Protein AF-A0A4U6RY14-F1 (afdb_monomer_lite)

Sequence (241 aa):
MPDWDKILTQVAAVTAAPLPFLVAVLIVAGLIWWLLNWRYSALLGHKDAEIKLLERKIANSTAEPNDDFSSDPESTAPDKQAYREILDFCLDRLLPACHAQSRLQHEMIYRLCDNKFVAELAAEALHSEDDFRTGEFWKNYRRLSSGLAESPGPIITFDAIIDCIFELEKSHYKTFCERSLEIIKSKSASIVDVQQWTEWRDSHNALIDAYEPIKRDPRFGKLLRPARPSRWGEKITANSP

pLDDT: mean 88.94, std 10.24, range [53.88, 98.31]

Foldseek 3Di:
DDPVVVVVVVVVVCVVCVPVVVVVVVVVVVVVVVVVVVVVVVVVVVVVVVVVVVVVVVVVVVVDPPLQFAPCQLVVQPDNVLLVLLLCLCVVFVLQLVVLLLVQLLQLLPLVDPDPVVSVVVSVQLLDLPDPQQNLVNVLSCSSCVQDPVDPHHGGHLVSSLVSVLSNQVCNLVSSNVVVVVSCVVDPNPRGDPVSVVSSLVSLLRSQVSLQVVLCDCSSPSSPDNPDRGSNDDRDDPPHD

Organism: Bradyrhizobium elkanii (NCBI:txid29448)

Secondary structure (DSSP, 8-state):
---HHHHHHHHHHHHH-HHHHHHHHHHHHHHHHHHHHHHHHHHHHHHHHHHHHHHHHHHHHTTS--TTB-SSHHHHSS-HHHHHHHHHHIIIIIHHHHHHHHHHHHHHHHHH-S-HHHHHHHHHHHT-TT-TTTHHHHHHHHHHHHHHTSSSS--B-HHHHHHHHHHIIIIIHHHHHHHHHHHHHTS-STTS-HHHHHHHHHHHHHHHHHHHHHTT-GGGGGG--TTSPPSS-PPPPTT--

Radius of gyration: 27.64 Å; chains: 1; bounding box: 52×63×80 Å

Structure (mmCIF, N/CA/C/O backbone):
data_AF-A0A4U6RY14-F1
#
_entry.id   AF-A0A4U6RY14-F1
#
loop_
_atom_site.group_PDB
_atom_site.id
_atom_site.type_symbol
_atom_site.label_atom_id
_atom_site.label_alt_id
_atom_site.label_comp_id
_atom_site.label_asym_id
_atom_site.label_entity_id
_atom_site.label_seq_id
_atom_site.pdbx_PDB_ins_code
_atom_site.Cartn_x
_atom_site.Cartn_y
_atom_site.Cartn_z
_atom_site.occupancy
_atom_site.B_iso_or_equiv
_atom_site.auth_seq_id
_atom_site.auth_comp_id
_atom_site.auth_asym_id
_atom_site.auth_atom_id
_atom_site.pdbx_PDB_model_num
ATOM 1 N N . MET A 1 1 ? -30.318 10.636 51.993 1.00 63.56 1 MET A N 1
ATOM 2 C CA . MET A 1 1 ? -31.078 11.892 51.817 1.00 63.56 1 MET A CA 1
ATOM 3 C C . MET A 1 1 ? -30.100 13.047 51.948 1.00 63.56 1 MET A C 1
ATOM 5 O O . MET A 1 1 ? -29.336 13.018 52.907 1.00 63.56 1 MET A O 1
ATOM 9 N N . PRO A 1 2 ? -30.037 13.981 50.985 1.00 70.38 2 PRO A N 1
ATOM 10 C CA . PRO A 1 2 ? -29.217 15.180 51.124 1.00 70.38 2 PRO A CA 1
ATOM 11 C C . PRO A 1 2 ? -29.730 16.045 52.283 1.00 70.38 2 PRO A C 1
ATOM 13 O O . PRO A 1 2 ? -30.933 16.144 52.515 1.00 70.38 2 PRO A O 1
ATOM 16 N N . ASP A 1 3 ? -28.790 16.614 53.029 1.00 87.00 3 ASP A N 1
ATOM 17 C CA . ASP A 1 3 ? -29.016 17.400 54.240 1.00 87.00 3 ASP A CA 1
ATOM 18 C C . ASP A 1 3 ? -29.406 18.836 53.849 1.00 87.00 3 ASP A C 1
ATOM 20 O O . ASP A 1 3 ? -28.553 19.702 53.641 1.00 87.00 3 ASP A O 1
ATOM 24 N N . TRP A 1 4 ? -30.705 19.053 53.627 1.00 84.25 4 TRP A N 1
ATOM 25 C CA . TRP A 1 4 ? -31.254 20.303 53.088 1.00 84.25 4 TRP A CA 1
ATOM 26 C C . TRP A 1 4 ? -30.947 21.527 53.955 1.00 84.25 4 TRP A C 1
ATOM 28 O O . TRP A 1 4 ? -30.730 22.612 53.414 1.00 84.25 4 TRP A O 1
ATOM 38 N N . ASP A 1 5 ? -30.833 21.348 55.271 1.00 81.62 5 ASP A N 1
ATOM 39 C CA . ASP A 1 5 ? -30.516 22.432 56.203 1.00 81.62 5 ASP A CA 1
ATOM 40 C C . ASP A 1 5 ? -29.113 22.997 55.956 1.00 81.62 5 ASP A C 1
ATOM 42 O O . ASP A 1 5 ? -28.932 24.218 55.958 1.00 81.62 5 ASP A O 1
ATOM 46 N N . LYS A 1 6 ? -28.138 22.133 55.634 1.00 79.50 6 LYS A N 1
ATOM 47 C CA . LYS A 1 6 ? -26.775 22.553 55.257 1.00 79.50 6 LYS A CA 1
ATOM 48 C C . LYS A 1 6 ? -26.743 23.316 53.939 1.00 79.50 6 LYS A C 1
ATOM 50 O O . LYS A 1 6 ? -25.998 24.286 53.813 1.00 79.50 6 LYS A O 1
ATOM 55 N N . ILE A 1 7 ? -27.549 22.897 52.964 1.00 79.75 7 ILE A N 1
ATOM 56 C CA . ILE A 1 7 ? -27.637 23.573 51.663 1.00 79.75 7 ILE A CA 1
ATOM 57 C C . ILE A 1 7 ? -28.232 24.976 51.852 1.00 79.75 7 ILE A C 1
ATOM 59 O O . ILE A 1 7 ? -27.699 25.951 51.324 1.00 79.75 7 ILE A O 1
ATOM 63 N N . LEU A 1 8 ? -29.283 25.106 52.667 1.00 79.12 8 LEU A N 1
ATOM 64 C CA . LEU A 1 8 ? -29.926 26.392 52.944 1.00 79.12 8 LEU A CA 1
ATOM 65 C C . LEU A 1 8 ? -29.012 27.362 53.708 1.00 79.12 8 LEU A C 1
ATOM 67 O O . LEU A 1 8 ? -28.979 28.549 53.376 1.00 79.12 8 LEU A O 1
ATOM 71 N N . THR A 1 9 ? -28.214 26.880 54.671 1.00 75.94 9 THR A N 1
ATOM 72 C CA . THR A 1 9 ? -27.251 27.748 55.381 1.00 75.94 9 THR A CA 1
ATOM 73 C C . THR A 1 9 ? -26.137 28.249 54.462 1.00 75.94 9 THR A C 1
ATO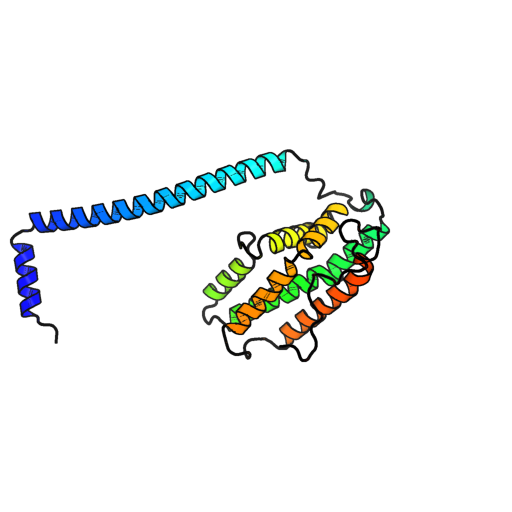M 75 O O . THR A 1 9 ? -25.725 29.405 54.564 1.00 75.94 9 THR A O 1
ATOM 78 N N . GLN A 1 10 ? -25.667 27.409 53.536 1.00 71.31 10 GLN A N 1
ATOM 79 C CA . GLN A 1 10 ? -24.657 27.800 52.549 1.00 71.31 10 GLN A CA 1
ATOM 80 C C . GLN A 1 10 ? -25.188 28.854 51.572 1.00 71.31 10 GLN A C 1
ATOM 82 O O . GLN A 1 10 ? -24.493 29.830 51.292 1.00 71.31 10 GLN A O 1
ATOM 87 N N . VAL A 1 11 ? -26.433 28.712 51.108 1.00 71.12 11 VAL A N 1
ATOM 88 C CA . VAL A 1 11 ? -27.075 29.704 50.230 1.00 71.12 11 VAL A CA 1
ATOM 89 C C . VAL A 1 11 ? -27.252 31.048 50.948 1.00 71.12 11 VAL A C 1
ATOM 91 O O . VAL A 1 11 ? -26.942 32.093 50.375 1.00 71.12 11 VAL A O 1
ATOM 94 N N . ALA A 1 12 ? -27.664 31.041 52.220 1.00 70.88 12 ALA A N 1
ATOM 95 C CA . ALA A 1 12 ? -27.810 32.266 53.009 1.00 70.88 12 ALA A CA 1
ATOM 96 C C . ALA A 1 12 ? -26.472 33.013 53.191 1.00 70.88 12 ALA A C 1
ATOM 98 O O . ALA A 1 12 ? -26.417 34.236 53.034 1.00 70.88 12 ALA A O 1
ATOM 99 N N . ALA A 1 13 ? -25.374 32.291 53.434 1.00 63.75 13 ALA A N 1
ATOM 100 C CA . ALA A 1 13 ? -24.040 32.884 53.547 1.00 63.75 13 ALA A CA 1
ATOM 101 C C . ALA A 1 13 ? -23.578 33.574 52.247 1.00 63.75 13 ALA A C 1
ATOM 103 O O . ALA A 1 13 ? -22.943 34.627 52.303 1.00 63.75 13 ALA A O 1
ATOM 104 N N . VAL A 1 14 ? -23.951 33.036 51.080 1.00 59.59 14 VAL A N 1
ATOM 105 C CA . VAL A 1 14 ? -23.650 33.646 49.771 1.00 59.59 14 VAL A CA 1
ATOM 106 C C . VAL A 1 14 ? -24.426 34.955 49.568 1.00 59.59 14 VAL A C 1
ATOM 108 O O . VAL A 1 14 ? -23.883 35.910 49.013 1.00 59.59 14 VAL A O 1
ATOM 111 N N . THR A 1 15 ? -25.663 35.052 50.070 1.00 63.12 15 THR A N 1
ATOM 112 C CA . THR A 1 15 ? -26.475 36.280 49.946 1.00 63.12 15 THR A CA 1
ATOM 113 C C . THR A 1 15 ? -26.013 37.431 50.845 1.00 63.12 15 THR A C 1
ATOM 115 O O . THR A 1 15 ? -26.207 38.592 50.490 1.00 63.12 15 THR A O 1
ATOM 118 N N . ALA A 1 16 ? -25.363 37.136 51.975 1.00 67.88 16 ALA A N 1
ATOM 119 C CA . ALA A 1 16 ? -24.902 38.150 52.928 1.00 67.88 16 ALA A CA 1
ATOM 120 C C . ALA A 1 16 ? -23.616 38.876 52.486 1.00 67.88 16 ALA A C 1
ATOM 122 O O . ALA A 1 16 ? -23.311 39.954 52.996 1.00 67.88 16 ALA A O 1
ATOM 123 N N . ALA A 1 17 ? -22.858 38.309 51.541 1.00 62.31 17 ALA A N 1
ATOM 124 C CA . ALA A 1 17 ? -21.590 38.869 51.082 1.00 62.31 17 ALA A CA 1
ATOM 125 C C . ALA A 1 17 ? -21.376 38.638 49.566 1.00 62.31 17 ALA A C 1
ATOM 127 O O . ALA A 1 17 ? -20.476 37.897 49.162 1.00 62.31 17 ALA A O 1
ATOM 128 N N . PRO A 1 18 ? -22.174 39.289 48.697 1.00 75.25 18 PRO A N 1
ATOM 129 C CA . PRO A 1 18 ? -22.122 39.078 47.245 1.00 75.25 18 PRO A CA 1
ATOM 130 C C . PRO A 1 18 ? -20.786 39.514 46.625 1.00 75.25 18 PRO A C 1
ATOM 132 O O . PRO A 1 18 ? -20.315 38.911 45.664 1.00 75.25 18 PRO A O 1
ATOM 135 N N . LEU A 1 19 ? -20.147 40.535 47.203 1.00 74.44 19 LEU A N 1
ATOM 136 C CA . LEU A 1 19 ? -18.860 41.066 46.752 1.00 74.44 19 LEU A CA 1
ATOM 137 C C . LEU A 1 19 ? -17.709 40.048 46.862 1.00 74.44 19 LEU A C 1
ATOM 139 O O . LEU A 1 19 ? -17.097 39.760 45.835 1.00 74.44 19 LEU A O 1
ATOM 143 N N . PRO A 1 20 ? -17.396 39.462 48.036 1.00 79.69 20 PRO A N 1
ATOM 144 C CA . PRO A 1 20 ? -16.312 38.483 48.135 1.00 79.69 20 PRO A CA 1
ATOM 145 C C . PRO A 1 20 ? -16.580 37.201 47.336 1.00 79.69 20 PRO A C 1
ATOM 147 O O . PRO A 1 20 ? -15.634 36.628 46.798 1.00 79.69 20 PRO A O 1
ATOM 150 N N . PHE A 1 21 ? -17.841 36.776 47.186 1.00 78.38 21 PHE A N 1
ATOM 151 C CA . PHE A 1 21 ? -18.185 35.646 46.315 1.00 78.38 21 PHE A CA 1
ATOM 152 C C . PHE A 1 21 ? -17.888 35.952 44.839 1.00 78.38 21 PHE A C 1
ATOM 154 O O . PHE A 1 21 ? -17.241 35.155 44.161 1.00 78.38 21 PHE A O 1
ATOM 161 N N . LEU A 1 22 ? -18.287 37.130 44.348 1.00 84.00 22 LEU A N 1
ATOM 162 C CA . LEU A 1 22 ? -18.014 37.557 42.974 1.00 84.00 22 LEU A CA 1
ATOM 163 C C . LEU A 1 22 ? -16.506 37.689 42.712 1.00 84.00 22 LEU A C 1
ATOM 165 O O . LEU A 1 22 ? -16.020 37.236 41.677 1.00 84.00 22 LEU A O 1
ATOM 169 N N . VAL A 1 23 ? -15.751 38.231 43.674 1.00 87.94 23 VAL A N 1
ATOM 170 C CA . VAL A 1 23 ? -14.282 38.292 43.608 1.00 87.94 23 VAL A CA 1
ATOM 171 C C . VAL A 1 23 ? -13.677 36.888 43.521 1.00 87.94 23 VAL A C 1
ATOM 173 O O . VAL A 1 23 ? -12.820 36.652 42.672 1.00 87.94 23 VAL A O 1
ATOM 176 N N . ALA A 1 24 ? -14.145 35.936 44.332 1.00 85.69 24 ALA A N 1
ATOM 177 C CA . ALA A 1 24 ? -13.667 34.555 44.278 1.00 85.69 24 ALA A CA 1
ATOM 178 C C . ALA A 1 24 ? -13.951 33.893 42.917 1.00 85.69 24 ALA A C 1
ATOM 180 O O . ALA A 1 24 ? -13.058 33.265 42.346 1.00 85.69 24 ALA A O 1
ATOM 181 N N . VAL A 1 25 ? -15.151 34.081 42.355 1.00 90.19 25 VAL A N 1
ATOM 182 C CA . VAL A 1 25 ? -15.508 33.562 41.022 1.00 90.19 25 VAL A CA 1
ATOM 183 C C . VAL A 1 25 ? -14.617 34.162 39.933 1.00 90.19 25 VAL A C 1
ATOM 185 O O . VAL A 1 25 ? -14.122 33.423 39.082 1.00 90.19 25 VAL A O 1
ATOM 188 N N . LEU A 1 26 ? -14.357 35.472 39.971 1.00 93.31 26 LEU A N 1
ATOM 189 C CA . LEU A 1 26 ? -13.472 36.132 39.006 1.00 93.31 26 LEU A CA 1
ATOM 190 C C . LEU A 1 26 ? -12.027 35.635 39.106 1.00 93.31 26 LEU A C 1
ATOM 192 O O . LEU A 1 26 ? -11.389 35.426 38.076 1.00 93.31 26 LEU A O 1
ATOM 196 N N . ILE A 1 27 ? -11.520 35.403 40.320 1.00 94.19 27 ILE A N 1
ATOM 197 C CA . ILE A 1 27 ? -10.180 34.835 40.523 1.00 94.19 27 ILE A CA 1
ATOM 198 C C . ILE A 1 27 ? -10.105 33.432 39.916 1.00 94.19 27 ILE A C 1
ATOM 200 O O . ILE A 1 27 ? -9.177 33.140 39.164 1.00 94.19 27 ILE A O 1
ATOM 204 N N . VAL A 1 28 ? -11.092 32.574 40.189 1.00 93.62 28 VAL A N 1
ATOM 205 C CA . VAL A 1 28 ? -11.127 31.210 39.641 1.00 93.62 28 VAL A CA 1
ATOM 206 C C . VAL A 1 28 ? -11.230 31.234 38.114 1.00 93.62 28 VAL A C 1
ATOM 208 O O . VAL A 1 28 ? -10.468 30.539 37.444 1.00 93.62 28 VAL A O 1
ATOM 211 N N . ALA A 1 29 ? -12.105 32.069 37.550 1.00 92.69 29 ALA A N 1
ATOM 212 C CA . ALA A 1 29 ? -12.235 32.225 36.103 1.00 92.69 29 ALA A CA 1
ATOM 213 C C . ALA A 1 29 ? -10.935 32.741 35.463 1.00 92.69 29 ALA A C 1
ATOM 215 O O . ALA A 1 29 ? -10.504 32.212 34.438 1.00 92.69 29 ALA A O 1
ATOM 216 N N . GLY A 1 30 ? -10.273 33.717 36.092 1.00 95.38 30 GLY A N 1
ATOM 217 C CA . GLY A 1 30 ? -8.986 34.247 35.645 1.00 95.38 30 GLY A CA 1
ATOM 218 C C . GLY A 1 30 ? -7.871 33.201 35.674 1.00 95.38 30 GLY A C 1
ATOM 219 O O . GLY A 1 30 ? -7.099 33.107 34.722 1.00 95.38 30 GLY A O 1
ATOM 220 N N . LEU A 1 31 ? -7.820 32.364 36.714 1.00 94.31 31 LEU A N 1
ATOM 221 C CA . LEU A 1 31 ? -6.859 31.261 36.809 1.00 94.31 31 LEU A CA 1
ATOM 222 C C . LEU A 1 31 ? -7.106 30.194 35.739 1.00 94.31 31 LEU A C 1
ATOM 224 O O . LEU A 1 31 ? -6.154 29.759 35.093 1.00 94.31 31 LEU A O 1
ATOM 228 N N . ILE A 1 32 ? -8.365 29.806 35.509 1.00 93.38 32 ILE A N 1
ATOM 229 C CA . ILE A 1 32 ? -8.729 28.857 34.445 1.00 93.38 32 ILE A CA 1
ATOM 230 C C . ILE A 1 32 ? -8.341 29.424 33.077 1.00 93.38 32 ILE A C 1
ATOM 232 O O . ILE A 1 32 ? -7.698 28.733 32.286 1.00 93.38 32 ILE A O 1
ATOM 236 N N . TRP A 1 33 ? -8.678 30.688 32.813 1.00 93.56 33 TRP A N 1
ATOM 237 C CA . TRP A 1 33 ? -8.323 31.367 31.570 1.00 93.56 33 TRP A CA 1
ATOM 238 C C . TRP A 1 33 ? -6.809 31.416 31.359 1.00 93.56 33 TRP A C 1
ATOM 240 O O . TRP A 1 33 ? -6.325 31.073 30.282 1.00 93.56 33 TRP A O 1
ATOM 250 N N . TRP A 1 34 ? -6.049 31.788 32.391 1.00 94.69 34 TRP A N 1
ATOM 251 C CA . TRP A 1 34 ? -4.590 31.840 32.331 1.00 94.69 34 TRP A CA 1
ATOM 252 C C . TRP A 1 34 ? -3.978 30.468 32.022 1.00 94.69 34 TRP A C 1
ATOM 254 O O . TRP A 1 34 ? -3.097 30.360 31.168 1.00 94.69 34 TRP A O 1
ATOM 264 N N . LEU A 1 35 ? -4.488 29.409 32.654 1.00 90.81 35 LEU A N 1
ATOM 265 C CA . LEU A 1 35 ? -3.999 28.041 32.478 1.00 90.81 35 LEU A CA 1
ATOM 266 C C . LEU A 1 35 ? -4.327 27.492 31.078 1.00 90.81 35 LEU A C 1
ATOM 268 O O . LEU A 1 35 ? -3.476 26.857 30.449 1.00 90.81 35 LEU A O 1
ATOM 272 N N . LEU A 1 36 ? -5.521 27.798 30.556 1.00 87.75 36 LEU A N 1
ATOM 273 C CA . LEU A 1 36 ? -5.885 27.514 29.166 1.00 87.75 36 LEU A CA 1
ATOM 274 C C . LEU A 1 36 ? -4.977 28.281 28.202 1.00 87.75 36 LEU A C 1
ATOM 276 O O . LEU A 1 36 ? -4.383 27.666 27.320 1.00 87.75 36 LEU A O 1
ATOM 280 N N . ASN A 1 37 ? -4.810 29.590 28.394 1.00 90.75 37 ASN A N 1
ATOM 281 C CA . ASN A 1 37 ? -3.991 30.426 27.520 1.00 90.75 37 ASN A CA 1
ATOM 282 C C . ASN A 1 37 ? -2.529 29.961 27.478 1.00 90.75 37 ASN A C 1
ATOM 284 O O . ASN A 1 37 ? -1.924 29.926 26.407 1.00 90.75 37 ASN A O 1
ATOM 288 N N . TRP A 1 38 ? -1.968 29.546 28.619 1.00 86.75 38 TRP A N 1
ATOM 289 C CA . TRP A 1 38 ? -0.617 28.991 28.669 1.00 86.75 38 TRP A CA 1
ATOM 290 C C . TRP A 1 38 ? -0.505 27.694 27.857 1.00 86.75 38 TRP A C 1
ATOM 292 O O . TRP A 1 38 ? 0.406 27.563 27.034 1.00 86.75 38 TRP A O 1
ATOM 302 N N . ARG A 1 39 ? -1.455 26.761 28.016 1.00 84.56 39 ARG A N 1
ATOM 303 C CA . ARG A 1 39 ? -1.467 25.520 27.224 1.00 84.56 39 ARG A CA 1
ATOM 304 C C . ARG A 1 39 ? -1.668 25.773 25.733 1.00 84.56 39 ARG A C 1
ATOM 306 O O . ARG A 1 39 ? -0.946 25.186 24.930 1.00 84.56 39 ARG A O 1
ATOM 313 N N . TYR A 1 40 ? -2.601 26.648 25.364 1.00 86.19 40 TYR A N 1
ATOM 314 C CA . TYR A 1 40 ? -2.847 26.989 23.963 1.00 86.19 40 TYR A CA 1
ATOM 315 C C . TYR A 1 40 ? -1.643 27.688 23.332 1.00 86.19 40 TYR A C 1
ATOM 317 O O . TYR A 1 40 ? -1.262 27.324 22.228 1.00 86.19 40 TYR A O 1
ATOM 325 N N . SER A 1 41 ? -0.980 28.606 24.039 1.00 83.75 41 SER A N 1
ATOM 326 C CA . SER A 1 41 ? 0.214 29.293 23.521 1.00 83.75 41 SER A CA 1
ATOM 327 C C . SER A 1 41 ? 1.375 28.329 23.262 1.00 83.75 41 SER A C 1
ATOM 329 O O . SER A 1 41 ? 2.053 28.444 22.245 1.00 83.75 41 SER A O 1
ATOM 331 N N . ALA A 1 42 ? 1.595 27.350 24.146 1.00 77.94 42 ALA A N 1
ATOM 332 C CA . ALA A 1 42 ? 2.630 26.335 23.944 1.00 77.94 42 ALA A CA 1
ATOM 333 C C . ALA A 1 42 ? 2.319 25.426 22.741 1.00 77.94 42 ALA A C 1
ATOM 335 O O . ALA A 1 42 ? 3.210 25.116 21.948 1.00 77.94 42 ALA A O 1
ATOM 336 N N . LEU A 1 43 ? 1.052 25.029 22.584 1.00 80.12 43 LEU A N 1
ATOM 337 C CA . LEU A 1 43 ? 0.608 24.185 21.476 1.00 80.12 43 LEU A CA 1
ATOM 338 C C . LEU A 1 43 ? 0.645 24.937 20.136 1.00 80.12 43 LEU A C 1
ATOM 340 O O . LEU A 1 43 ? 1.123 24.386 19.147 1.00 80.12 43 LEU A O 1
ATOM 344 N N . LEU A 1 44 ? 0.229 26.206 20.121 1.00 84.62 44 LEU A N 1
ATOM 345 C CA . LEU A 1 44 ? 0.331 27.089 18.956 1.00 84.62 44 LEU A CA 1
ATOM 346 C C . LEU A 1 44 ? 1.790 27.342 18.573 1.00 84.62 44 LEU A C 1
ATOM 348 O O . LEU A 1 44 ? 2.129 27.220 17.405 1.00 84.62 44 LEU A O 1
ATOM 352 N N . GLY A 1 45 ? 2.679 27.594 19.540 1.00 84.69 45 GLY A N 1
ATOM 353 C CA . GLY A 1 45 ? 4.107 27.775 19.263 1.00 84.69 45 GLY A CA 1
ATOM 354 C C . GLY A 1 45 ? 4.764 26.532 18.652 1.00 84.69 45 GLY A C 1
ATOM 355 O O . GLY A 1 45 ? 5.600 26.650 17.756 1.00 84.69 45 GLY A O 1
ATOM 356 N N . HIS A 1 46 ? 4.361 25.334 19.091 1.00 80.62 46 HIS A N 1
ATOM 357 C CA . HIS A 1 46 ? 4.811 24.085 18.476 1.00 80.62 46 HIS A CA 1
ATOM 358 C C . HIS A 1 46 ? 4.287 23.938 17.040 1.00 80.62 46 HIS A C 1
ATOM 360 O O . HIS A 1 46 ? 5.059 23.604 16.141 1.00 80.62 46 HIS A O 1
ATOM 366 N N . LYS A 1 47 ? 3.006 24.250 16.812 1.00 82.62 47 LYS A N 1
ATOM 367 C CA . LYS A 1 47 ? 2.384 24.187 15.483 1.00 82.62 47 LYS A CA 1
ATOM 368 C C . LYS A 1 47 ? 2.956 25.223 14.513 1.00 82.62 47 LYS A C 1
ATOM 370 O O . LYS A 1 47 ? 3.228 24.871 13.375 1.00 82.62 47 LYS A O 1
ATOM 375 N N . ASP A 1 48 ? 3.257 26.441 14.955 1.00 88.62 48 ASP A N 1
ATOM 376 C CA . ASP A 1 48 ? 3.925 27.460 14.131 1.00 88.62 48 ASP A CA 1
ATOM 377 C C . ASP A 1 48 ? 5.345 27.042 13.722 1.00 88.62 48 ASP A C 1
ATOM 379 O O . ASP A 1 48 ? 5.791 27.322 12.606 1.00 88.62 48 ASP A O 1
ATOM 383 N N . ALA A 1 49 ? 6.080 26.368 14.612 1.00 85.38 49 ALA A N 1
ATOM 384 C CA . ALA A 1 49 ? 7.396 25.826 14.283 1.00 85.38 49 ALA A CA 1
ATOM 385 C C . ALA A 1 49 ? 7.298 24.695 13.246 1.00 85.38 49 ALA A C 1
ATOM 387 O O . ALA A 1 49 ? 8.117 24.633 12.327 1.00 85.38 49 ALA A O 1
ATOM 388 N N . GLU A 1 50 ? 6.284 23.837 13.372 1.00 80.56 50 GLU A N 1
ATOM 389 C CA . GLU A 1 50 ? 5.976 22.770 12.418 1.00 80.56 50 GLU A CA 1
ATOM 390 C C . GLU A 1 50 ? 5.571 23.341 11.049 1.00 80.56 50 GLU A C 1
ATOM 392 O O . GLU A 1 50 ? 6.139 22.937 10.035 1.00 80.56 50 GLU A O 1
ATOM 397 N N . ILE A 1 51 ? 4.699 24.357 11.022 1.00 86.75 51 ILE A N 1
ATOM 398 C CA . ILE A 1 51 ? 4.290 25.067 9.800 1.00 86.75 51 ILE A CA 1
ATOM 399 C C . ILE A 1 51 ? 5.505 25.677 9.102 1.00 86.75 51 ILE A C 1
ATOM 401 O O . ILE A 1 51 ? 5.710 25.419 7.923 1.00 86.75 51 ILE A O 1
ATOM 405 N N . LYS A 1 52 ? 6.382 26.397 9.814 1.00 88.00 52 LYS A N 1
ATOM 406 C CA . LYS A 1 52 ? 7.603 26.970 9.210 1.00 88.00 52 LYS A CA 1
ATOM 407 C C . LYS A 1 52 ? 8.548 25.910 8.646 1.00 88.00 52 LYS A C 1
ATOM 409 O O . LYS A 1 52 ? 9.256 26.160 7.669 1.00 88.00 52 LYS A O 1
ATOM 414 N N . LEU A 1 53 ? 8.613 24.739 9.279 1.00 82.00 53 LEU A N 1
ATOM 415 C CA . LEU A 1 53 ? 9.414 23.620 8.788 1.00 82.00 53 LEU A CA 1
ATOM 416 C C . LEU A 1 53 ? 8.793 23.050 7.506 1.00 82.00 53 LEU A C 1
ATOM 418 O O . LEU A 1 53 ? 9.513 22.822 6.532 1.00 82.00 53 LEU A O 1
ATOM 422 N N . LEU A 1 54 ? 7.469 22.883 7.478 1.00 77.50 54 LEU A N 1
ATOM 423 C CA . LEU A 1 54 ? 6.726 22.460 6.292 1.00 77.50 54 LEU A CA 1
ATOM 424 C C . LEU A 1 54 ? 6.844 23.475 5.153 1.00 77.50 54 LEU A C 1
ATOM 426 O O . LEU A 1 54 ? 7.156 23.072 4.043 1.00 77.50 54 LEU A O 1
ATOM 430 N N . GLU A 1 55 ? 6.719 24.775 5.415 1.00 84.62 55 GLU A N 1
ATOM 431 C CA . GLU A 1 55 ? 6.914 25.833 4.416 1.00 84.62 55 GLU A CA 1
ATOM 432 C C . GLU A 1 55 ? 8.314 25.781 3.796 1.00 84.62 55 GLU A C 1
ATOM 434 O O . GLU A 1 55 ? 8.451 25.872 2.579 1.00 84.62 55 GLU A O 1
ATOM 439 N N . ARG A 1 56 ? 9.364 25.566 4.604 1.00 77.88 56 ARG A N 1
ATOM 440 C CA . ARG A 1 56 ? 10.726 25.370 4.075 1.00 77.88 56 ARG A CA 1
ATOM 441 C C . ARG A 1 56 ? 10.846 24.100 3.243 1.00 77.88 56 ARG A C 1
ATOM 443 O O . ARG A 1 56 ? 11.520 24.118 2.219 1.00 77.88 56 ARG A O 1
ATOM 450 N N . LYS A 1 57 ? 10.226 23.000 3.676 1.00 73.38 57 LYS A N 1
ATOM 451 C CA . LYS A 1 57 ? 10.206 21.752 2.901 1.00 73.38 57 LYS A CA 1
ATOM 452 C C . LYS A 1 57 ? 9.483 21.944 1.574 1.00 73.38 57 LYS A C 1
ATOM 454 O O . LYS A 1 57 ? 10.018 21.509 0.565 1.00 73.38 57 LYS A O 1
ATOM 459 N N . ILE A 1 58 ? 8.343 22.635 1.575 1.00 73.25 58 ILE A N 1
ATOM 460 C CA . ILE A 1 58 ? 7.582 22.969 0.370 1.00 73.25 58 ILE A CA 1
ATOM 461 C C . ILE A 1 58 ? 8.446 23.822 -0.555 1.00 73.25 58 ILE A C 1
ATOM 463 O O . ILE A 1 58 ? 8.668 23.414 -1.688 1.00 73.25 58 ILE A O 1
ATOM 467 N N . ALA A 1 59 ? 9.016 24.924 -0.054 1.00 75.38 59 ALA A N 1
ATOM 468 C CA . ALA A 1 59 ? 9.878 25.815 -0.831 1.00 75.38 59 ALA A CA 1
ATOM 469 C C . ALA A 1 59 ? 11.073 25.077 -1.461 1.00 75.38 59 ALA A C 1
ATOM 471 O O . ALA A 1 59 ? 11.381 25.291 -2.634 1.00 75.38 59 ALA A O 1
ATOM 472 N N . ASN A 1 60 ? 11.699 24.167 -0.710 1.00 68.50 60 ASN A N 1
ATOM 473 C CA . ASN A 1 60 ? 12.791 23.336 -1.215 1.00 68.50 60 ASN A CA 1
ATOM 474 C C . ASN A 1 60 ? 12.299 22.278 -2.218 1.00 68.50 60 ASN A C 1
ATOM 476 O O . ASN A 1 60 ? 12.962 22.055 -3.222 1.00 68.50 60 ASN A O 1
ATOM 480 N N . SER A 1 61 ? 11.130 21.669 -1.998 1.00 60.44 61 SER A N 1
ATOM 481 C CA . SER A 1 61 ? 10.541 20.685 -2.921 1.00 60.44 61 SER A CA 1
ATOM 482 C C . SER A 1 61 ? 10.029 21.302 -4.224 1.00 60.44 61 SER A C 1
ATOM 484 O O . SER A 1 61 ? 10.016 20.633 -5.244 1.00 60.44 61 SER A O 1
ATOM 486 N N . THR A 1 62 ? 9.653 22.585 -4.224 1.00 59.56 62 THR A N 1
ATOM 487 C CA . THR A 1 62 ? 9.310 23.323 -5.452 1.00 59.56 62 THR A CA 1
ATOM 488 C C . THR A 1 62 ? 10.531 23.738 -6.272 1.00 59.56 62 THR A C 1
ATOM 490 O O . THR A 1 62 ? 10.368 24.147 -7.418 1.00 59.56 62 THR A O 1
ATOM 493 N N . ALA A 1 63 ? 11.739 23.684 -5.700 1.00 56.31 63 ALA A N 1
ATOM 494 C CA . ALA A 1 63 ? 12.967 24.093 -6.379 1.00 56.31 63 ALA A CA 1
ATOM 495 C C . ALA A 1 63 ? 13.629 22.953 -7.173 1.00 56.31 63 ALA A C 1
ATOM 497 O O . ALA A 1 63 ? 14.416 23.230 -8.077 1.00 56.31 63 ALA A O 1
ATOM 498 N N . GLU A 1 64 ? 13.298 21.696 -6.873 1.00 53.88 64 GLU A N 1
ATOM 499 C CA . GLU A 1 64 ? 13.690 20.550 -7.691 1.00 53.88 64 GLU A CA 1
ATOM 500 C C . GLU A 1 64 ? 12.507 20.199 -8.605 1.00 53.88 64 GLU A C 1
ATOM 502 O O . GLU A 1 64 ? 11.415 19.937 -8.096 1.00 53.88 64 GLU A O 1
ATOM 507 N N . PRO A 1 65 ? 12.652 20.250 -9.945 1.00 59.28 65 PRO A N 1
ATOM 508 C CA . PRO A 1 65 ? 11.615 19.741 -10.830 1.00 59.28 65 PRO A CA 1
ATOM 509 C C . PRO A 1 65 ? 11.389 18.280 -10.458 1.00 59.28 65 PRO A C 1
ATOM 511 O O . PRO A 1 65 ? 12.301 17.458 -10.526 1.00 59.28 65 PRO A O 1
ATOM 514 N N . ASN A 1 66 ? 10.191 17.985 -9.964 1.00 67.88 66 ASN A N 1
ATOM 515 C CA . ASN A 1 66 ? 9.855 16.646 -9.534 1.00 67.88 66 ASN A CA 1
ATOM 516 C C . ASN A 1 66 ? 9.618 15.803 -10.796 1.00 67.88 66 ASN A C 1
ATOM 518 O O . ASN A 1 66 ? 8.479 15.658 -11.240 1.00 67.88 66 ASN A O 1
ATOM 522 N N . ASP A 1 67 ? 10.700 15.273 -11.379 1.00 85.44 67 ASP A N 1
ATOM 523 C CA . ASP A 1 67 ? 10.736 14.407 -12.578 1.00 85.44 67 ASP A CA 1
ATOM 524 C C . ASP A 1 67 ? 10.080 13.025 -12.337 1.00 85.44 67 ASP A C 1
ATOM 526 O O . ASP A 1 67 ? 10.298 12.041 -13.048 1.00 85.44 67 ASP A O 1
ATOM 530 N N . ASP A 1 68 ? 9.237 12.940 -11.313 1.00 92.44 68 ASP A N 1
ATOM 531 C CA . ASP A 1 68 ? 8.473 11.764 -10.938 1.00 92.44 68 ASP A CA 1
ATOM 532 C C . ASP A 1 68 ? 7.374 11.439 -11.946 1.00 92.44 68 ASP A C 1
ATOM 534 O O . ASP A 1 68 ? 6.943 10.289 -12.045 1.00 92.44 68 ASP A O 1
ATOM 538 N N . PHE A 1 69 ? 6.909 12.453 -12.680 1.00 93.75 69 PHE A N 1
ATOM 539 C CA . PHE A 1 69 ? 5.821 12.330 -13.634 1.00 93.75 69 PHE A CA 1
ATOM 540 C C . PHE A 1 69 ? 6.234 12.836 -15.015 1.00 93.75 69 PHE A C 1
ATOM 542 O O . PHE A 1 69 ? 6.843 13.893 -15.160 1.00 93.75 69 PHE A O 1
ATOM 549 N N . SER A 1 70 ? 5.856 12.085 -16.042 1.00 94.31 70 SER A N 1
ATOM 550 C CA . SER A 1 70 ? 6.079 12.387 -17.452 1.00 94.31 70 SER A CA 1
ATOM 551 C C . SER A 1 70 ? 4.789 12.132 -18.225 1.00 94.31 70 SER A C 1
ATOM 553 O O . SER A 1 70 ? 4.016 11.239 -17.883 1.00 94.31 70 SER A O 1
ATOM 555 N N . SER A 1 71 ? 4.551 12.887 -19.299 1.00 93.56 71 SER A N 1
ATOM 556 C CA . SER A 1 71 ? 3.465 12.570 -20.238 1.00 93.56 71 SER A CA 1
ATOM 557 C C . SER A 1 71 ? 3.758 11.325 -21.083 1.00 93.56 71 SER A C 1
ATOM 559 O O . SER A 1 71 ? 2.853 10.799 -21.721 1.00 93.56 71 SER A O 1
ATOM 561 N N . ASP A 1 72 ? 5.020 10.890 -21.119 1.00 95.62 72 ASP A N 1
ATOM 562 C CA . ASP A 1 72 ? 5.476 9.665 -21.777 1.00 95.62 72 ASP A CA 1
ATOM 563 C C . ASP A 1 72 ? 6.594 9.017 -20.932 1.00 95.62 72 ASP A C 1
ATOM 565 O O . ASP A 1 72 ? 7.782 9.176 -21.223 1.00 95.62 72 ASP A O 1
ATOM 569 N N . PRO A 1 73 ? 6.247 8.366 -19.807 1.00 96.12 73 PRO A N 1
ATOM 570 C CA . PRO A 1 73 ? 7.233 7.783 -18.894 1.00 96.12 73 PRO A CA 1
ATOM 571 C C . PRO A 1 73 ? 7.943 6.552 -19.473 1.00 96.12 73 PRO A C 1
ATOM 573 O O . PRO A 1 73 ? 9.034 6.202 -19.029 1.00 96.12 73 PRO A O 1
ATOM 576 N N . GLU A 1 74 ? 7.352 5.887 -20.469 1.00 96.69 74 GLU A N 1
ATOM 577 C CA . GLU A 1 74 ? 7.967 4.722 -21.106 1.00 96.69 74 GLU A CA 1
ATOM 578 C C . GLU A 1 74 ? 9.144 5.129 -22.003 1.00 96.69 74 GLU A C 1
ATOM 580 O O . GLU A 1 74 ? 10.150 4.417 -22.062 1.00 96.69 74 GLU A O 1
ATOM 585 N N . SER A 1 75 ? 9.057 6.262 -22.709 1.00 95.88 75 SER A N 1
ATOM 586 C CA . SER A 1 75 ? 10.176 6.723 -23.541 1.00 95.88 75 SER A CA 1
ATOM 587 C C . SER A 1 75 ? 11.358 7.253 -22.734 1.00 95.88 75 SER A C 1
ATOM 589 O O . SER A 1 75 ? 12.483 7.204 -23.233 1.00 95.88 75 SER A O 1
ATOM 591 N N . THR A 1 76 ? 11.125 7.700 -21.497 1.00 94.62 76 THR A N 1
ATOM 592 C CA . THR A 1 76 ? 12.183 8.139 -20.578 1.00 94.62 76 THR A CA 1
ATOM 593 C C . THR A 1 76 ? 12.804 6.989 -19.785 1.00 94.62 76 THR A C 1
ATOM 595 O O . THR A 1 76 ? 13.878 7.163 -19.209 1.00 94.62 76 THR A O 1
ATOM 598 N N . ALA A 1 77 ? 12.178 5.807 -19.769 1.00 96.19 77 ALA A N 1
ATOM 599 C CA . ALA A 1 77 ? 12.701 4.646 -19.063 1.00 96.19 77 ALA A CA 1
ATOM 600 C C . ALA A 1 77 ? 13.994 4.109 -19.718 1.00 96.19 77 ALA A C 1
ATOM 602 O O . ALA A 1 77 ? 14.056 3.965 -20.943 1.00 96.19 77 ALA A O 1
ATOM 603 N N . PRO A 1 78 ? 15.014 3.731 -18.921 1.00 94.50 78 PRO A N 1
ATOM 604 C CA . PRO A 1 78 ? 16.267 3.186 -19.451 1.00 94.50 78 PRO A CA 1
ATOM 605 C C . PRO A 1 78 ? 16.073 1.830 -20.148 1.00 94.50 78 PRO A C 1
ATOM 607 O O . PRO A 1 78 ? 16.788 1.508 -21.095 1.00 94.50 78 PRO A O 1
ATOM 610 N N . ASP A 1 79 ? 15.092 1.046 -19.695 1.00 97.50 79 ASP A N 1
ATOM 611 C CA . ASP A 1 79 ? 14.660 -0.207 -20.308 1.00 97.50 79 ASP A CA 1
ATOM 612 C C . ASP A 1 79 ? 13.123 -0.250 -20.334 1.00 97.50 79 ASP A C 1
ATOM 614 O O . ASP A 1 79 ? 12.464 -0.334 -19.296 1.00 97.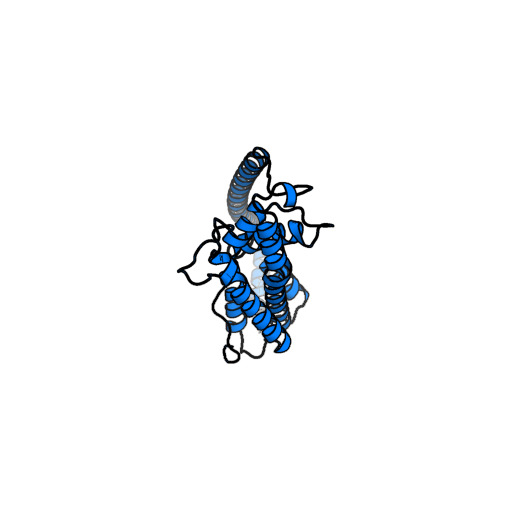50 79 ASP A O 1
ATOM 618 N N . LYS A 1 80 ? 12.549 -0.219 -21.542 1.00 97.56 80 LYS A N 1
ATOM 619 C CA . LYS A 1 80 ? 11.095 -0.258 -21.760 1.00 97.56 80 LYS A CA 1
ATOM 620 C C . LYS A 1 80 ? 10.463 -1.568 -21.305 1.00 97.56 80 LYS A C 1
ATOM 622 O O . LYS A 1 80 ? 9.330 -1.572 -20.833 1.00 97.56 80 LYS A O 1
ATOM 627 N N . GLN A 1 81 ? 11.173 -2.685 -21.454 1.00 98.00 81 GLN A N 1
ATOM 628 C CA . GLN A 1 81 ? 10.676 -3.977 -21.001 1.00 98.00 81 GLN A CA 1
ATOM 629 C C . GLN A 1 81 ? 10.641 -4.018 -19.473 1.00 98.00 81 GLN A C 1
ATOM 631 O O . GLN A 1 81 ? 9.621 -4.403 -18.910 1.00 98.00 81 GLN A O 1
ATOM 636 N N . ALA A 1 82 ? 11.705 -3.560 -18.807 1.00 97.75 82 ALA A N 1
ATOM 637 C CA . ALA A 1 82 ? 11.718 -3.459 -17.348 1.00 97.75 82 ALA A CA 1
ATOM 638 C C . ALA A 1 82 ? 10.616 -2.516 -16.835 1.00 97.75 82 ALA A C 1
ATOM 640 O O . ALA A 1 82 ? 9.959 -2.829 -15.844 1.00 97.75 82 ALA A O 1
ATOM 641 N N . TYR A 1 83 ? 10.368 -1.397 -17.528 1.00 98.06 83 TYR A N 1
ATOM 642 C CA . TYR A 1 83 ? 9.267 -0.487 -17.200 1.00 98.06 83 TYR A CA 1
ATOM 643 C C . TYR A 1 83 ? 7.900 -1.176 -17.250 1.00 98.06 83 TYR A C 1
ATOM 645 O O . TYR A 1 83 ? 7.122 -1.066 -16.307 1.00 98.06 83 TYR A O 1
ATOM 653 N N . ARG A 1 84 ? 7.616 -1.938 -18.310 1.00 98.12 84 ARG A N 1
ATOM 654 C CA . ARG A 1 84 ? 6.358 -2.694 -18.417 1.00 98.12 84 ARG A CA 1
ATOM 655 C C . ARG A 1 84 ? 6.245 -3.774 -17.344 1.00 98.12 84 ARG A C 1
ATOM 657 O O . ARG A 1 84 ? 5.215 -3.871 -16.696 1.00 98.12 84 ARG A O 1
ATOM 664 N N . GLU A 1 85 ? 7.316 -4.526 -17.097 1.00 98.25 85 GLU A N 1
ATOM 665 C CA . GLU A 1 85 ? 7.328 -5.577 -16.071 1.00 98.25 85 GLU A CA 1
ATOM 666 C C . GLU A 1 85 ? 7.063 -5.023 -14.661 1.00 98.25 85 GLU A C 1
ATOM 668 O O . GLU A 1 85 ? 6.298 -5.618 -13.898 1.00 98.25 85 GLU A O 1
ATOM 673 N N . ILE A 1 86 ? 7.666 -3.879 -14.303 1.00 98.19 86 ILE A N 1
ATOM 674 C CA . ILE A 1 86 ? 7.424 -3.262 -12.992 1.00 98.19 86 ILE A CA 1
ATOM 675 C C . ILE A 1 86 ? 6.022 -2.657 -12.901 1.00 98.19 86 ILE A C 1
ATOM 677 O O . ILE A 1 86 ? 5.402 -2.699 -11.839 1.00 98.19 86 ILE A O 1
ATOM 681 N N . LEU A 1 87 ? 5.502 -2.140 -14.015 1.00 97.88 87 LEU A N 1
ATOM 682 C CA . LEU A 1 87 ? 4.152 -1.604 -14.108 1.00 97.88 87 LEU A CA 1
ATOM 683 C C . LEU A 1 87 ? 3.096 -2.700 -13.924 1.00 97.88 87 LEU A C 1
ATOM 685 O O . LEU A 1 87 ? 2.207 -2.544 -13.086 1.00 97.88 87 LEU A O 1
ATOM 689 N N . ASP A 1 88 ? 3.246 -3.826 -14.623 1.00 98.12 88 ASP A N 1
ATOM 690 C CA . ASP A 1 88 ? 2.384 -5.003 -14.483 1.00 98.12 88 ASP A CA 1
ATOM 691 C C . ASP A 1 88 ? 2.426 -5.527 -13.041 1.00 98.12 88 ASP A C 1
ATOM 693 O O . ASP A 1 88 ? 1.393 -5.786 -12.426 1.00 98.12 88 ASP A O 1
ATOM 697 N N . PHE A 1 89 ? 3.616 -5.601 -12.434 1.00 98.31 89 PHE A N 1
ATOM 698 C CA . PHE A 1 89 ? 3.750 -5.953 -11.020 1.00 98.31 89 PHE A CA 1
ATOM 699 C C . PHE A 1 89 ? 2.975 -5.001 -10.095 1.00 98.31 89 PHE A C 1
ATOM 701 O O . PHE A 1 89 ? 2.292 -5.454 -9.168 1.00 98.31 89 PHE A O 1
ATOM 708 N N . CYS A 1 90 ? 3.064 -3.690 -10.327 1.00 98.25 90 CYS A N 1
ATOM 709 C CA . CYS A 1 90 ? 2.352 -2.709 -9.519 1.00 98.25 90 CYS A CA 1
ATOM 710 C C . CYS A 1 90 ? 0.833 -2.862 -9.627 1.00 98.25 90 CYS A C 1
ATOM 712 O O . CYS A 1 90 ? 0.158 -2.920 -8.595 1.00 98.25 90 CYS A O 1
ATOM 714 N N . LEU A 1 91 ? 0.314 -2.942 -10.853 1.00 97.50 91 LEU A N 1
ATOM 715 C CA . LEU A 1 91 ? -1.121 -2.987 -11.134 1.00 97.50 91 LEU A CA 1
ATOM 716 C C . LEU A 1 91 ? -1.754 -4.329 -10.750 1.00 97.50 91 LEU A C 1
ATOM 718 O O . LEU A 1 91 ? -2.824 -4.342 -10.144 1.00 97.50 91 LEU A O 1
ATOM 722 N N . ASP A 1 92 ? -1.083 -5.447 -11.029 1.00 98.00 92 ASP A N 1
ATOM 723 C CA . ASP A 1 92 ? -1.674 -6.779 -10.854 1.00 98.00 92 ASP A CA 1
ATOM 724 C C . ASP A 1 92 ? -1.435 -7.374 -9.463 1.00 98.00 92 ASP A C 1
ATOM 726 O O . ASP A 1 92 ? -2.125 -8.319 -9.061 1.00 98.00 92 ASP A O 1
ATOM 730 N N . ARG A 1 93 ? -0.422 -6.888 -8.731 1.00 98.12 93 ARG A N 1
ATOM 731 C CA . ARG A 1 93 ? 0.039 -7.526 -7.484 1.00 98.12 93 ARG A CA 1
ATOM 732 C C . ARG A 1 93 ? 0.111 -6.555 -6.318 1.00 98.12 93 ARG A C 1
ATOM 734 O O . ARG A 1 93 ? -0.554 -6.783 -5.308 1.00 98.12 93 ARG A O 1
ATOM 741 N N . LEU A 1 94 ? 0.890 -5.481 -6.441 1.00 97.94 94 LEU A N 1
ATOM 742 C CA . LEU A 1 94 ? 1.156 -4.578 -5.316 1.00 97.94 94 LEU A CA 1
ATOM 743 C C . LEU A 1 94 ? -0.077 -3.774 -4.896 1.00 97.94 94 LEU A C 1
ATOM 745 O O . LEU A 1 94 ? -0.470 -3.841 -3.730 1.00 97.94 94 LEU A O 1
ATOM 749 N N . LEU A 1 95 ? -0.701 -3.038 -5.821 1.00 97.25 95 LEU A N 1
ATOM 750 C CA . LEU A 1 95 ? -1.879 -2.227 -5.502 1.00 97.25 95 LEU A CA 1
ATOM 751 C C . LEU A 1 95 ? -3.058 -3.095 -5.024 1.00 97.25 95 LEU A C 1
ATOM 753 O O . LEU A 1 95 ? -3.624 -2.760 -3.980 1.00 97.25 95 LEU A O 1
ATOM 757 N N . PRO A 1 96 ? -3.382 -4.244 -5.658 1.00 98.00 96 PRO A N 1
ATOM 758 C CA . PRO A 1 96 ? -4.408 -5.150 -5.145 1.00 98.00 96 PRO A CA 1
ATOM 759 C C . PRO A 1 96 ? -4.126 -5.660 -3.728 1.00 98.00 96 PRO A C 1
ATOM 761 O O . PRO A 1 96 ? -5.032 -5.668 -2.896 1.00 98.00 96 PRO A O 1
ATOM 764 N N . ALA A 1 97 ? -2.881 -6.032 -3.408 1.00 97.81 97 ALA A N 1
ATOM 765 C CA . ALA A 1 97 ? -2.521 -6.483 -2.062 1.00 97.81 97 ALA A CA 1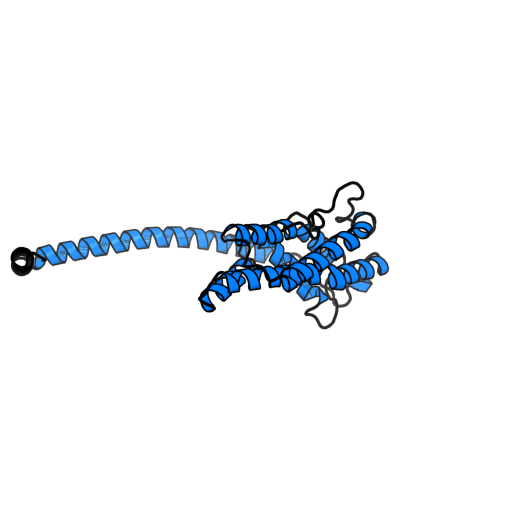
ATOM 766 C C . ALA A 1 97 ? -2.646 -5.367 -1.010 1.00 97.81 97 ALA A C 1
ATOM 768 O O . ALA A 1 97 ? -3.113 -5.623 0.102 1.00 97.81 97 ALA A O 1
ATOM 769 N N . CYS A 1 98 ? -2.263 -4.132 -1.349 1.00 97.12 98 CYS A N 1
ATOM 770 C CA . CYS A 1 98 ? -2.466 -2.957 -0.495 1.00 97.12 98 CYS A CA 1
ATOM 771 C C . CYS A 1 98 ? -3.957 -2.653 -0.288 1.00 97.12 98 CYS A C 1
ATOM 773 O O . CYS A 1 98 ? -4.385 -2.409 0.841 1.00 97.12 98 CYS A O 1
ATOM 775 N N . HIS A 1 99 ? -4.756 -2.719 -1.353 1.00 96.50 99 HIS A N 1
ATOM 776 C CA . HIS A 1 99 ? -6.194 -2.469 -1.295 1.00 96.50 99 HIS A CA 1
ATOM 777 C C . HIS A 1 99 ? -6.933 -3.539 -0.478 1.00 96.50 99 HIS A C 1
ATOM 779 O O . HIS A 1 99 ? -7.732 -3.201 0.394 1.00 96.50 99 HIS A O 1
ATOM 785 N N . ALA A 1 100 ? -6.632 -4.825 -0.691 1.00 96.62 100 ALA A N 1
ATOM 786 C CA . ALA A 1 100 ? -7.223 -5.919 0.079 1.00 96.62 100 ALA A CA 1
ATOM 787 C C . ALA A 1 100 ? -6.901 -5.793 1.578 1.00 96.62 100 ALA A C 1
ATOM 789 O O . ALA A 1 100 ? -7.778 -5.970 2.422 1.00 96.62 100 ALA A O 1
ATOM 790 N N . GLN A 1 101 ? -5.666 -5.402 1.906 1.00 96.38 101 GLN A N 1
ATOM 791 C CA . GLN A 1 101 ? -5.235 -5.133 3.276 1.00 96.38 101 GLN A CA 1
ATOM 792 C C . GLN A 1 101 ? -5.975 -3.935 3.900 1.00 96.38 101 GLN A C 1
ATOM 794 O O . GLN A 1 101 ? -6.431 -4.007 5.042 1.00 96.38 101 GLN A O 1
ATOM 799 N N . SER A 1 102 ? -6.121 -2.841 3.149 1.00 95.56 102 SER A N 1
ATOM 800 C CA . SER A 1 102 ? -6.884 -1.661 3.569 1.00 95.56 102 SER A CA 1
ATOM 801 C C . SER A 1 102 ? -8.348 -2.007 3.859 1.00 95.56 102 SER A C 1
ATOM 803 O O . SER A 1 102 ? -8.865 -1.708 4.939 1.00 95.56 102 SER A O 1
ATOM 805 N N . ARG A 1 103 ? -8.994 -2.740 2.945 1.00 95.38 103 ARG A N 1
ATOM 806 C CA . ARG A 1 103 ? -10.387 -3.171 3.095 1.00 95.38 103 ARG A CA 1
ATOM 807 C C . ARG A 1 103 ? -10.572 -4.115 4.283 1.00 95.38 103 ARG A C 1
ATOM 809 O O . ARG A 1 103 ? -11.546 -3.979 5.017 1.00 95.38 103 ARG A O 1
ATOM 816 N N . LEU A 1 104 ? -9.625 -5.027 4.517 1.00 94.69 104 LEU A N 1
ATOM 817 C CA . LEU A 1 104 ? -9.630 -5.900 5.691 1.00 94.69 104 LEU A CA 1
ATOM 818 C C . LEU A 1 104 ? -9.635 -5.089 6.999 1.00 94.69 104 LEU A C 1
ATOM 820 O O . LEU A 1 104 ? -10.427 -5.380 7.895 1.00 94.69 104 LEU A O 1
ATOM 824 N N . GLN A 1 105 ? -8.791 -4.059 7.107 1.00 94.31 105 GLN A N 1
ATOM 825 C CA . GLN A 1 105 ? -8.762 -3.183 8.284 1.00 94.31 105 GLN A CA 1
ATOM 826 C C . GLN A 1 105 ? -10.054 -2.387 8.454 1.00 94.31 105 GLN A C 1
ATOM 828 O O . GLN A 1 105 ? -10.561 -2.292 9.572 1.00 94.31 105 GLN A O 1
ATOM 833 N N . HIS A 1 106 ? -10.595 -1.853 7.357 1.00 94.31 106 HIS A N 1
ATOM 834 C CA . HIS A 1 106 ? -11.866 -1.127 7.357 1.00 94.31 106 HIS A CA 1
ATOM 835 C C . HIS A 1 106 ? -12.988 -1.996 7.933 1.00 94.31 106 HIS A C 1
ATOM 837 O O . HIS A 1 106 ? -13.664 -1.603 8.882 1.00 94.31 106 HIS A O 1
ATOM 843 N N . GLU A 1 107 ? -13.110 -3.231 7.444 1.00 93.50 107 GLU A N 1
ATOM 844 C CA . GLU A 1 107 ? -14.098 -4.200 7.927 1.00 93.50 107 GLU A CA 1
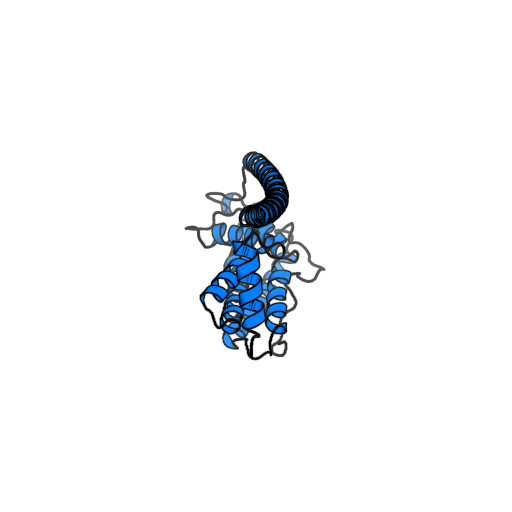ATOM 845 C C . GLU A 1 107 ? -13.892 -4.571 9.402 1.00 93.50 107 GLU A C 1
ATOM 847 O O . GLU A 1 107 ? -14.858 -4.655 10.164 1.00 93.50 107 GLU A O 1
ATOM 852 N N . MET A 1 108 ? -12.643 -4.747 9.846 1.00 92.38 108 MET A N 1
ATOM 853 C CA . MET A 1 108 ? -12.349 -4.991 11.263 1.00 92.38 108 MET A CA 1
ATOM 854 C C . MET A 1 108 ? -12.814 -3.828 12.147 1.00 92.38 108 MET A C 1
ATOM 856 O O . MET A 1 108 ? -13.442 -4.065 13.179 1.00 92.38 108 MET A O 1
ATOM 860 N N . ILE A 1 109 ? -12.541 -2.582 11.749 1.00 93.00 109 ILE A N 1
ATOM 861 C CA . ILE A 1 109 ? -12.942 -1.380 12.497 1.00 93.00 109 ILE A CA 1
ATOM 862 C C . ILE A 1 109 ? -14.468 -1.276 12.572 1.00 93.00 109 ILE A C 1
ATOM 864 O O . ILE A 1 109 ? -15.020 -1.087 13.659 1.00 93.00 109 ILE A O 1
ATOM 868 N N . TYR A 1 110 ? -15.154 -1.469 11.445 1.00 93.38 110 TYR A N 1
ATOM 869 C CA . TYR A 1 110 ? -16.615 -1.420 11.368 1.00 93.38 110 TYR A CA 1
ATOM 870 C C . TYR A 1 110 ? -17.302 -2.501 12.202 1.00 93.38 110 TYR A C 1
ATOM 872 O O . TYR A 1 110 ? -18.375 -2.269 12.754 1.00 93.38 110 TYR A O 1
ATOM 880 N N . ARG A 1 111 ? -16.682 -3.674 12.343 1.00 91.38 111 ARG A N 1
ATOM 881 C CA . ARG A 1 111 ? -17.185 -4.740 13.222 1.00 91.38 111 ARG A CA 1
ATOM 882 C C . ARG A 1 111 ? -16.848 -4.522 14.693 1.00 91.38 111 ARG A C 1
ATOM 884 O O . ARG A 1 111 ? -17.531 -5.053 15.566 1.00 91.38 111 ARG A O 1
ATOM 891 N N . LEU A 1 112 ? -15.785 -3.778 14.983 1.00 90.62 112 LEU A N 1
ATOM 892 C CA . LEU A 1 112 ? -15.372 -3.456 16.347 1.00 90.62 112 LEU A CA 1
ATOM 893 C C . LEU A 1 112 ? -16.180 -2.323 16.970 1.00 90.62 112 LEU A C 1
ATOM 895 O O . LEU A 1 112 ? -16.294 -2.277 18.200 1.00 90.62 112 LEU A O 1
ATOM 899 N N . CYS A 1 113 ? -16.702 -1.420 16.143 1.00 91.44 113 CYS A N 1
ATOM 900 C CA . CYS A 1 113 ? -17.365 -0.206 16.574 1.00 91.44 113 CYS A CA 1
ATOM 901 C C . CYS A 1 113 ? -18.851 -0.214 16.193 1.00 91.44 113 CYS A C 1
ATOM 903 O O . CYS A 1 113 ? -19.201 -0.128 15.021 1.00 91.44 113 CYS A O 1
ATOM 905 N N . ASP A 1 114 ? -19.735 -0.225 17.193 1.00 92.75 114 ASP A N 1
ATOM 906 C CA . ASP A 1 114 ? -21.188 -0.165 16.964 1.00 92.75 114 ASP A CA 1
ATOM 907 C C . ASP A 1 114 ? -21.634 1.175 16.344 1.00 92.75 114 ASP A C 1
ATOM 909 O O . ASP A 1 114 ? -22.689 1.276 15.713 1.00 92.75 114 ASP A O 1
ATOM 913 N N . ASN A 1 115 ? -20.832 2.231 16.522 1.00 95.94 115 ASN A N 1
ATOM 914 C CA . ASN A 1 115 ? -21.099 3.552 15.973 1.00 95.94 115 ASN A CA 1
ATOM 915 C C . ASN A 1 115 ? -20.383 3.733 14.626 1.00 95.94 115 ASN A C 1
ATOM 917 O O . ASN A 1 115 ? -19.179 3.978 14.583 1.00 95.94 115 ASN A O 1
ATOM 921 N N . LYS A 1 116 ? -21.153 3.708 13.531 1.00 95.56 116 LYS A N 1
ATOM 922 C CA . LYS A 1 116 ? -20.637 3.864 12.159 1.00 95.56 116 LYS A CA 1
ATOM 923 C C . LYS A 1 116 ? -19.825 5.141 11.936 1.00 95.56 116 LYS A C 1
ATOM 925 O O . LYS A 1 116 ? -18.849 5.109 11.204 1.00 95.56 116 LYS A O 1
ATOM 930 N N . PHE A 1 117 ? -20.203 6.251 12.566 1.00 95.25 117 PHE A N 1
ATOM 931 C CA . PHE A 1 117 ? -19.469 7.509 12.419 1.00 95.25 117 PHE A CA 1
ATOM 932 C C . PHE A 1 117 ? -18.083 7.427 13.068 1.00 95.25 117 PHE A C 1
ATOM 934 O O . PHE A 1 117 ? -17.097 7.867 12.490 1.00 95.25 117 PHE A O 1
ATOM 941 N N . VAL A 1 118 ? -17.994 6.815 14.253 1.00 94.50 118 VAL A N 1
ATOM 942 C CA . VAL A 1 118 ? -16.706 6.588 14.926 1.00 94.50 118 VAL A CA 1
ATOM 943 C C . VAL A 1 118 ? -15.859 5.575 14.153 1.00 94.50 118 VAL A C 1
ATOM 945 O O . VAL A 1 118 ? -14.646 5.750 14.072 1.00 94.50 118 VAL A O 1
ATOM 948 N N . ALA A 1 119 ? -16.484 4.550 13.565 1.00 94.69 119 ALA A N 1
ATOM 949 C CA . ALA A 1 119 ? -15.806 3.590 12.699 1.00 94.69 119 ALA A CA 1
ATOM 950 C C . ALA A 1 119 ? -15.177 4.269 11.473 1.00 94.69 119 ALA A C 1
ATOM 952 O O . ALA A 1 119 ? -14.004 4.040 11.197 1.00 94.69 119 ALA A O 1
ATOM 953 N N . GLU A 1 120 ? -15.926 5.141 10.793 1.00 93.81 120 GLU A N 1
ATOM 954 C CA . GLU A 1 120 ? -15.430 5.879 9.627 1.00 93.81 120 GLU A CA 1
ATOM 955 C C . GLU A 1 120 ? -14.255 6.787 9.996 1.00 93.81 120 GLU A C 1
ATOM 957 O O . GLU A 1 120 ? -13.191 6.678 9.398 1.00 93.81 120 GLU A O 1
ATOM 962 N N . LEU A 1 121 ? -14.389 7.592 11.058 1.00 93.44 121 LEU A N 1
ATOM 963 C CA . LEU A 1 121 ? -13.293 8.445 11.531 1.00 93.44 121 LEU A CA 1
ATOM 964 C C . LEU A 1 121 ? -12.044 7.637 11.913 1.00 93.44 121 LEU A C 1
ATOM 966 O O . LEU A 1 121 ? -10.921 8.082 11.687 1.00 93.44 121 LEU A O 1
ATOM 970 N N . ALA A 1 122 ? -12.221 6.456 12.512 1.00 92.75 122 ALA A N 1
ATOM 971 C CA . ALA A 1 122 ? -11.108 5.584 12.870 1.00 92.75 122 ALA A CA 1
ATOM 972 C C . ALA A 1 122 ? -10.437 4.962 11.635 1.00 92.75 122 ALA A C 1
ATOM 974 O O . ALA A 1 122 ? -9.210 4.843 11.617 1.00 92.75 122 ALA A O 1
ATOM 975 N N . ALA A 1 123 ? -11.215 4.583 10.618 1.00 92.31 123 ALA A N 1
ATOM 976 C CA . ALA A 1 123 ? -10.694 4.075 9.353 1.00 92.31 123 ALA A CA 1
ATOM 977 C C . ALA A 1 123 ? -9.932 5.166 8.585 1.00 92.31 123 ALA A C 1
ATOM 979 O O . ALA A 1 123 ? -8.778 4.953 8.216 1.00 92.31 123 ALA A O 1
ATOM 980 N N . GLU A 1 124 ? -10.510 6.362 8.454 1.00 91.62 124 GLU A N 1
ATOM 981 C CA . GLU A 1 124 ? -9.854 7.524 7.841 1.00 91.62 124 GLU A CA 1
ATOM 982 C C . GLU A 1 124 ? -8.551 7.890 8.561 1.00 91.62 124 GLU A C 1
ATOM 984 O O . GLU A 1 124 ? -7.523 8.103 7.918 1.00 91.62 124 GLU A O 1
ATOM 989 N N . ALA A 1 125 ? -8.561 7.912 9.899 1.00 89.81 125 ALA A N 1
ATOM 990 C CA . ALA A 1 125 ? -7.367 8.208 10.686 1.00 89.81 125 ALA A CA 1
ATOM 991 C C . ALA A 1 125 ? -6.260 7.161 10.482 1.00 89.81 125 ALA A C 1
ATOM 993 O O . ALA A 1 125 ? -5.085 7.518 10.417 1.00 89.81 125 ALA A O 1
ATOM 994 N N . LEU A 1 126 ? -6.619 5.878 10.348 1.00 89.06 126 LEU A N 1
ATOM 995 C CA . LEU A 1 126 ? -5.665 4.807 10.044 1.00 89.06 126 LEU A CA 1
ATOM 996 C C . LEU A 1 126 ? -5.095 4.928 8.622 1.00 89.06 126 LEU A C 1
ATOM 998 O O . LEU A 1 126 ? -3.998 4.434 8.351 1.00 89.06 126 LEU A O 1
ATOM 1002 N N . HIS A 1 127 ? -5.842 5.561 7.714 1.00 89.94 127 HIS A N 1
ATOM 1003 C CA . HIS A 1 127 ? -5.488 5.738 6.305 1.00 89.94 127 HIS A CA 1
ATOM 1004 C C . HIS A 1 127 ? -4.941 7.135 5.977 1.00 89.94 127 HIS A C 1
ATOM 1006 O O . HIS A 1 127 ? -4.875 7.533 4.809 1.00 89.94 127 HIS A O 1
ATOM 1012 N N . SER A 1 128 ? -4.543 7.883 7.009 1.00 86.31 128 SER A N 1
ATOM 1013 C CA . SER A 1 128 ? -4.024 9.243 6.889 1.00 86.31 128 SER A CA 1
ATOM 1014 C C . SER A 1 128 ? -2.510 9.279 6.659 1.00 86.31 128 SER A C 1
ATOM 1016 O O . SER A 1 128 ? -1.747 8.508 7.241 1.00 86.31 128 SER A O 1
ATOM 1018 N N . GLU A 1 129 ? -2.065 10.245 5.853 1.00 84.50 129 GLU A N 1
ATOM 1019 C CA . GLU A 1 129 ? -0.643 10.587 5.704 1.00 84.50 129 GLU A CA 1
ATOM 1020 C C . GLU A 1 129 ? -0.054 11.215 6.978 1.00 84.50 129 GLU A C 1
ATOM 1022 O O . GLU A 1 129 ? 1.159 11.176 7.178 1.00 84.50 129 GLU A O 1
ATOM 1027 N N . ASP A 1 130 ? -0.907 11.733 7.865 1.00 82.56 130 ASP A N 1
ATOM 1028 C CA . ASP A 1 130 ? -0.497 12.346 9.132 1.00 82.56 130 ASP A CA 1
ATOM 1029 C C . ASP A 1 130 ? -0.220 11.309 10.239 1.00 82.56 130 ASP A C 1
ATOM 1031 O O . ASP A 1 130 ? 0.273 11.656 11.318 1.00 82.56 130 ASP A O 1
ATOM 1035 N N . ASP A 1 131 ? -0.533 10.026 10.012 1.00 83.25 131 ASP A N 1
ATOM 1036 C CA . ASP A 1 131 ? -0.253 8.971 10.985 1.00 83.25 131 ASP A CA 1
ATOM 1037 C C . ASP A 1 131 ? 1.255 8.696 11.058 1.00 83.25 131 ASP A C 1
ATOM 1039 O O . ASP A 1 131 ? 1.897 8.293 10.093 1.00 83.25 131 ASP A O 1
ATOM 1043 N N . PHE A 1 132 ? 1.852 8.849 12.239 1.00 82.88 132 PHE A N 1
ATOM 1044 C CA . PHE A 1 132 ? 3.304 8.714 12.392 1.00 82.88 132 PHE A CA 1
ATOM 1045 C C . PHE A 1 132 ? 3.851 7.302 12.094 1.00 82.88 132 PHE A C 1
ATOM 1047 O O . PHE A 1 132 ? 5.060 7.151 11.907 1.00 82.88 132 PHE A O 1
ATOM 1054 N N . ARG A 1 133 ? 3.009 6.254 12.090 1.00 86.56 133 ARG A N 1
ATOM 1055 C CA . ARG A 1 133 ? 3.433 4.862 11.836 1.00 86.56 133 ARG A CA 1
ATOM 1056 C C . ARG A 1 133 ? 3.246 4.458 10.377 1.00 86.56 133 ARG A C 1
ATOM 1058 O O . ARG A 1 133 ? 4.014 3.636 9.881 1.00 86.56 133 ARG A O 1
ATOM 1065 N N . THR A 1 134 ? 2.226 4.998 9.717 1.00 90.62 134 THR A N 1
ATOM 1066 C CA . THR A 1 134 ? 1.777 4.58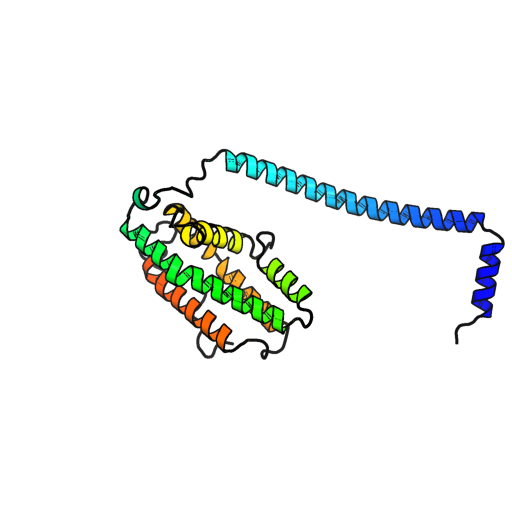6 8.376 1.00 90.62 134 THR A CA 1
ATOM 1067 C C . THR A 1 134 ? 1.733 5.733 7.364 1.00 90.62 134 THR A C 1
ATOM 1069 O O . THR A 1 134 ? 1.459 5.500 6.194 1.00 90.62 134 THR A O 1
ATOM 1072 N N . GLY A 1 135 ? 2.092 6.954 7.750 1.00 90.19 135 GLY A N 1
ATOM 1073 C CA . GLY A 1 135 ? 2.033 8.126 6.879 1.00 90.19 135 GLY A CA 1
ATOM 1074 C C . GLY A 1 135 ? 2.896 7.989 5.627 1.00 90.19 135 G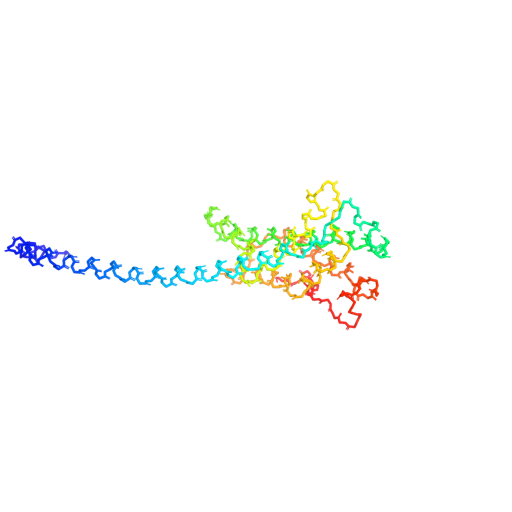LY A C 1
ATOM 1075 O O . GLY A 1 135 ? 2.417 8.178 4.512 1.00 90.19 135 GLY A O 1
ATOM 1076 N N . GLU A 1 136 ? 4.144 7.532 5.779 1.00 92.06 136 GLU A N 1
ATOM 1077 C CA . GLU A 1 136 ? 5.017 7.247 4.629 1.00 92.06 136 GLU A CA 1
ATOM 1078 C C . GLU A 1 136 ? 4.511 6.063 3.784 1.00 92.06 136 GLU A C 1
ATOM 1080 O O . GLU A 1 136 ? 4.733 6.047 2.574 1.00 92.06 136 GLU A O 1
ATOM 1085 N N . PHE A 1 137 ? 3.780 5.099 4.366 1.00 95.19 137 PHE A N 1
ATOM 1086 C CA . PHE A 1 137 ? 3.098 4.070 3.570 1.00 95.19 137 PHE A CA 1
ATOM 1087 C C . PHE A 1 137 ? 2.069 4.722 2.640 1.00 95.19 137 PHE A C 1
ATOM 1089 O O . PHE A 1 137 ? 2.129 4.524 1.427 1.00 95.19 137 PHE A O 1
ATOM 1096 N N . TRP A 1 138 ? 1.169 5.539 3.193 1.00 95.00 138 TRP A N 1
ATOM 1097 C CA . TRP A 1 138 ? 0.085 6.165 2.436 1.00 95.00 138 TRP A CA 1
ATOM 1098 C C . TRP A 1 138 ? 0.574 7.154 1.395 1.00 95.00 138 TRP A C 1
ATOM 1100 O O . TRP A 1 138 ? 0.079 7.137 0.272 1.00 95.00 138 TRP A O 1
ATOM 1110 N N . LYS A 1 139 ? 1.594 7.943 1.724 1.00 94.25 139 LYS A N 1
ATOM 1111 C CA . LYS A 1 139 ? 2.234 8.866 0.789 1.00 94.25 139 LYS A CA 1
ATOM 1112 C C . LYS A 1 139 ? 2.783 8.140 -0.442 1.00 94.25 139 LYS A C 1
ATOM 1114 O O . LYS A 1 139 ? 2.475 8.522 -1.569 1.00 94.25 139 LYS A O 1
ATOM 1119 N N . ASN A 1 140 ? 3.552 7.064 -0.248 1.00 95.75 140 ASN A N 1
ATOM 1120 C CA . ASN A 1 140 ? 4.115 6.297 -1.365 1.00 95.75 140 ASN A CA 1
ATOM 1121 C C . ASN A 1 140 ? 3.041 5.485 -2.108 1.00 95.75 140 ASN A C 1
ATOM 1123 O O . ASN A 1 140 ? 3.068 5.414 -3.334 1.00 95.75 140 ASN A O 1
ATOM 1127 N N . TYR A 1 141 ? 2.061 4.923 -1.393 1.00 96.56 141 TYR A N 1
ATOM 1128 C CA . TYR A 1 141 ? 0.927 4.222 -1.998 1.00 96.56 141 TYR A CA 1
ATOM 1129 C C . TYR A 1 141 ? 0.086 5.149 -2.885 1.00 96.56 141 TYR A C 1
ATOM 1131 O O . TYR A 1 141 ? -0.173 4.808 -4.035 1.00 96.56 141 TYR A O 1
ATOM 1139 N N . ARG A 1 142 ? -0.307 6.331 -2.394 1.00 95.75 142 ARG A N 1
ATOM 1140 C CA . ARG A 1 142 ? -1.111 7.304 -3.152 1.00 95.75 142 ARG A CA 1
ATOM 1141 C C . ARG A 1 142 ? -0.335 7.880 -4.325 1.00 95.75 142 ARG A C 1
ATOM 1143 O O . ARG A 1 142 ? -0.893 8.012 -5.410 1.00 95.75 142 ARG A O 1
ATOM 1150 N N . ARG A 1 143 ? 0.958 8.166 -4.151 1.00 95.44 143 ARG A N 1
ATOM 1151 C CA . ARG A 1 143 ? 1.833 8.575 -5.259 1.00 95.44 143 ARG A CA 1
ATOM 1152 C C . ARG A 1 143 ? 1.868 7.514 -6.364 1.00 95.44 143 ARG A C 1
ATOM 1154 O O . ARG A 1 143 ? 1.726 7.851 -7.534 1.00 95.44 143 ARG A O 1
ATOM 1161 N N . LEU A 1 144 ? 1.996 6.240 -5.994 1.00 96.62 144 LEU A N 1
ATOM 1162 C CA . LEU A 1 144 ? 1.995 5.131 -6.946 1.00 96.62 144 LEU A CA 1
ATOM 1163 C C . LEU A 1 144 ? 0.615 4.926 -7.601 1.00 96.62 144 LEU A C 1
ATOM 1165 O O . LEU A 1 144 ? 0.532 4.790 -8.817 1.00 96.62 144 LEU A O 1
ATOM 1169 N N . SER A 1 145 ? -0.462 4.943 -6.810 1.00 96.69 145 SER A N 1
ATOM 1170 C CA . SER A 1 145 ? -1.850 4.782 -7.271 1.00 96.69 145 SER A CA 1
ATOM 1171 C C . SER A 1 145 ? -2.266 5.899 -8.231 1.00 96.69 145 SER A C 1
ATOM 1173 O O . SER A 1 145 ? -2.734 5.622 -9.335 1.00 96.69 145 SER A O 1
ATOM 1175 N N . SER A 1 146 ? -2.012 7.158 -7.867 1.00 95.44 146 SER A N 1
ATOM 1176 C CA . SER A 1 146 ? -2.322 8.318 -8.714 1.00 95.44 146 SER A CA 1
ATOM 1177 C C . SER A 1 146 ? -1.564 8.293 -10.044 1.00 95.44 146 SER A C 1
ATOM 1179 O O . SER A 1 146 ? -2.131 8.568 -11.105 1.00 95.44 146 SER A O 1
ATOM 1181 N N . GLY A 1 147 ? -0.293 7.891 -10.002 1.00 95.56 147 GLY A N 1
ATOM 1182 C CA . GLY A 1 147 ? 0.569 7.800 -11.174 1.00 95.56 147 GLY A CA 1
ATOM 1183 C C . GLY A 1 147 ? 0.268 6.644 -12.132 1.00 95.56 147 GLY A C 1
ATOM 1184 O O . GLY A 1 147 ? 0.703 6.709 -13.281 1.00 95.56 147 GLY A O 1
ATOM 1185 N N . LEU A 1 148 ? -0.439 5.603 -11.677 1.00 95.19 148 LEU A N 1
ATOM 1186 C CA . LEU A 1 148 ? -0.685 4.381 -12.454 1.00 95.19 148 LEU A CA 1
ATOM 1187 C C . LEU A 1 148 ? -2.165 4.113 -12.746 1.00 95.19 148 LEU A C 1
ATOM 1189 O O . LEU A 1 148 ? -2.503 3.784 -13.878 1.00 95.19 148 LEU A O 1
ATOM 1193 N N . ALA A 1 149 ? -3.025 4.182 -11.728 1.00 91.44 149 ALA A N 1
ATOM 1194 C CA . ALA A 1 149 ? -4.389 3.653 -11.773 1.00 91.44 149 ALA A CA 1
ATOM 1195 C C . ALA A 1 149 ? -5.472 4.740 -11.819 1.00 91.44 149 ALA A C 1
ATOM 1197 O O . ALA A 1 149 ? -6.531 4.520 -12.402 1.00 91.44 149 ALA A O 1
ATOM 1198 N N . GLU A 1 150 ? -5.235 5.904 -11.208 1.00 89.56 150 GLU A N 1
ATOM 1199 C CA . GLU A 1 150 ? -6.236 6.987 -11.147 1.00 89.56 150 GLU A CA 1
ATOM 1200 C C . GLU A 1 150 ? -6.115 7.977 -12.317 1.00 89.56 150 GLU A C 1
ATOM 1202 O O . GLU A 1 150 ? -7.002 8.801 -12.542 1.00 89.56 150 GLU A O 1
ATOM 1207 N N . SER A 1 151 ? -5.024 7.902 -13.078 1.00 89.50 151 SER A N 1
ATOM 1208 C CA . SER A 1 151 ? -4.788 8.697 -14.282 1.00 89.50 151 SER A CA 1
ATOM 1209 C C . SER A 1 151 ? -5.312 7.980 -15.543 1.00 89.50 151 SER A C 1
ATOM 1211 O O . SER A 1 151 ? -5.455 6.759 -15.547 1.00 89.50 151 SER A O 1
ATOM 1213 N N . PRO A 1 152 ? -5.588 8.700 -16.656 1.00 90.62 152 PRO A N 1
ATOM 1214 C CA . PRO A 1 152 ? -6.029 8.099 -17.929 1.00 90.62 152 PRO A CA 1
ATOM 1215 C C . PRO A 1 152 ? -5.027 7.121 -18.573 1.00 90.62 152 PRO A C 1
ATOM 1217 O O . PRO A 1 152 ? -5.331 6.505 -19.594 1.00 90.62 152 PRO A O 1
ATOM 1220 N N . GLY A 1 153 ? -3.828 7.027 -18.007 1.00 91.44 153 GLY A N 1
ATOM 1221 C CA . GLY A 1 153 ? -2.752 6.116 -18.353 1.00 91.44 153 GLY A CA 1
ATOM 1222 C C . GLY A 1 153 ? -1.560 6.362 -17.419 1.00 91.44 153 GLY A C 1
ATOM 1223 O O . GLY A 1 153 ? -1.560 7.363 -16.701 1.00 91.44 153 GLY A O 1
ATOM 1224 N N . PRO A 1 154 ? -0.543 5.488 -17.432 1.00 95.44 154 PRO A N 1
ATOM 1225 C CA . PRO A 1 154 ? 0.628 5.631 -16.578 1.00 95.44 154 PRO A CA 1
ATOM 1226 C C . PRO A 1 154 ? 1.368 6.935 -16.875 1.00 95.44 154 PRO A C 1
ATOM 1228 O O . PRO A 1 154 ? 1.804 7.163 -18.003 1.00 95.44 154 PRO A O 1
ATOM 1231 N N . ILE A 1 155 ? 1.519 7.777 -15.857 1.00 96.81 155 ILE A N 1
ATOM 1232 C CA . ILE A 1 155 ? 2.273 9.037 -15.937 1.00 96.81 155 ILE A CA 1
ATOM 1233 C C . ILE A 1 155 ? 3.494 9.043 -15.019 1.00 96.81 155 ILE A C 1
ATOM 1235 O O . ILE A 1 155 ? 4.311 9.949 -15.102 1.00 96.81 155 ILE A O 1
ATOM 1239 N N . ILE A 1 156 ? 3.641 8.055 -14.136 1.00 96.75 156 ILE A N 1
ATOM 1240 C CA . ILE A 1 156 ? 4.787 7.949 -13.226 1.00 96.75 156 ILE A CA 1
ATOM 1241 C C . ILE A 1 156 ? 6.011 7.346 -13.934 1.00 96.75 156 ILE A C 1
ATOM 1243 O O . ILE A 1 156 ? 5.901 6.367 -14.682 1.00 96.75 156 ILE A O 1
ATOM 1247 N N . THR A 1 157 ? 7.182 7.942 -13.708 1.00 97.38 157 THR A N 1
ATOM 1248 C CA . THR A 1 157 ? 8.453 7.523 -14.316 1.00 97.38 157 THR A CA 1
ATOM 1249 C C . THR A 1 157 ? 8.996 6.237 -13.691 1.00 97.38 157 THR A C 1
ATOM 1251 O O . THR A 1 157 ? 8.633 5.868 -12.573 1.00 97.38 157 THR A O 1
ATOM 1254 N N . PHE A 1 158 ? 9.874 5.529 -14.414 1.00 97.56 158 PHE A N 1
ATOM 1255 C CA . PHE A 1 158 ? 10.467 4.271 -13.940 1.00 97.56 158 PHE A CA 1
ATOM 1256 C C . PHE A 1 158 ? 11.126 4.421 -12.562 1.00 97.56 158 PHE A C 1
ATOM 1258 O O . PHE A 1 158 ? 10.809 3.667 -11.644 1.00 97.56 158 PHE A O 1
ATOM 1265 N N . ASP A 1 159 ? 11.982 5.431 -12.394 1.00 97.12 159 ASP A N 1
ATOM 1266 C CA . ASP A 1 159 ? 12.694 5.669 -11.136 1.00 97.12 159 ASP A CA 1
ATOM 1267 C C . ASP A 1 159 ? 11.732 6.004 -9.987 1.00 97.12 159 ASP A C 1
ATOM 1269 O O . ASP A 1 159 ? 11.897 5.507 -8.873 1.00 97.12 159 ASP A O 1
ATOM 1273 N N . ALA A 1 160 ? 10.664 6.756 -10.266 1.00 96.94 160 ALA A N 1
ATOM 1274 C CA . ALA A 1 160 ? 9.631 7.059 -9.283 1.00 96.94 160 ALA A CA 1
ATOM 1275 C C . ALA A 1 160 ? 8.837 5.817 -8.845 1.00 96.94 160 ALA A C 1
ATOM 1277 O O . ALA A 1 160 ? 8.516 5.699 -7.659 1.00 96.94 160 ALA A O 1
ATOM 1278 N N . ILE A 1 161 ? 8.546 4.879 -9.758 1.00 98.00 161 ILE A N 1
ATOM 1279 C CA . ILE A 1 161 ? 7.941 3.582 -9.407 1.00 98.00 161 ILE A CA 1
ATOM 1280 C C . ILE A 1 161 ? 8.890 2.804 -8.490 1.00 98.00 161 ILE A C 1
ATOM 1282 O O . ILE A 1 161 ? 8.473 2.337 -7.427 1.00 98.00 161 ILE A O 1
ATOM 1286 N N . ILE A 1 162 ? 10.166 2.691 -8.874 1.00 97.94 162 ILE A N 1
ATOM 1287 C CA . ILE A 1 162 ? 11.195 1.989 -8.096 1.00 97.94 162 ILE A CA 1
ATOM 1288 C C . ILE A 1 162 ? 11.304 2.560 -6.682 1.00 97.94 162 ILE A C 1
ATOM 1290 O O . ILE A 1 162 ? 11.348 1.792 -5.718 1.00 97.94 162 ILE A O 1
ATOM 1294 N N . ASP A 1 163 ? 11.282 3.883 -6.547 1.00 96.88 163 ASP A N 1
ATOM 1295 C CA . ASP A 1 163 ? 11.374 4.565 -5.257 1.00 96.88 163 ASP A CA 1
ATOM 1296 C C . ASP A 1 163 ? 10.140 4.333 -4.387 1.00 96.88 163 ASP A C 1
ATOM 1298 O O . ASP A 1 163 ? 10.282 3.994 -3.208 1.00 96.88 163 ASP A O 1
ATOM 1302 N N . CYS A 1 164 ? 8.939 4.401 -4.971 1.00 97.44 164 CYS A N 1
ATOM 1303 C CA . CYS A 1 164 ? 7.707 4.074 -4.251 1.00 97.44 164 CYS A CA 1
ATOM 1304 C C . CYS A 1 164 ? 7.729 2.624 -3.749 1.00 97.44 164 CYS A C 1
ATOM 1306 O O . CYS A 1 164 ? 7.444 2.374 -2.578 1.00 97.44 164 CYS A O 1
ATOM 1308 N N . ILE A 1 165 ? 8.101 1.661 -4.603 1.00 97.75 165 ILE A N 1
ATOM 1309 C CA . ILE A 1 165 ? 8.192 0.241 -4.225 1.00 97.75 165 ILE A CA 1
ATOM 1310 C C . ILE A 1 165 ? 9.240 0.042 -3.131 1.00 97.75 165 ILE A C 1
ATOM 1312 O O . ILE A 1 165 ? 8.991 -0.689 -2.173 1.00 97.75 165 ILE A O 1
ATOM 1316 N N . PHE A 1 166 ? 10.404 0.679 -3.260 1.00 96.75 166 PHE A N 1
ATOM 1317 C CA . PHE A 1 166 ? 11.485 0.565 -2.289 1.00 96.75 166 PHE A CA 1
ATOM 1318 C C . PHE A 1 166 ? 11.054 1.059 -0.906 1.00 96.75 166 PHE A C 1
ATOM 1320 O O . PHE A 1 166 ? 11.264 0.353 0.085 1.00 96.75 166 PHE A O 1
ATOM 1327 N N . GLU A 1 167 ? 10.432 2.238 -0.821 1.00 95.62 167 GLU A N 1
ATOM 1328 C CA . GLU A 1 167 ? 9.958 2.767 0.458 1.00 95.62 167 GLU A CA 1
ATOM 1329 C C . GLU A 1 167 ? 8.808 1.911 1.012 1.00 95.62 167 GLU A C 1
ATOM 1331 O O . GLU A 1 167 ? 8.856 1.512 2.178 1.00 95.62 167 GLU A O 1
ATOM 1336 N N . LEU A 1 168 ? 7.843 1.495 0.183 1.00 96.50 168 LEU A N 1
ATOM 1337 C CA . LEU A 1 168 ? 6.787 0.563 0.602 1.00 96.50 168 LEU A CA 1
ATOM 1338 C C . LEU A 1 168 ? 7.359 -0.761 1.156 1.00 96.50 168 LEU A C 1
ATOM 1340 O O . LEU A 1 168 ? 6.895 -1.236 2.201 1.00 96.50 168 LEU A O 1
ATOM 1344 N N . GLU A 1 169 ? 8.401 -1.317 0.522 1.00 95.19 169 GLU A N 1
ATOM 1345 C CA . GLU A 1 169 ? 9.093 -2.537 0.966 1.00 95.19 169 GLU A CA 1
ATOM 1346 C C . GLU A 1 169 ? 9.821 -2.320 2.307 1.00 95.19 169 GLU A C 1
ATOM 1348 O O . GLU A 1 169 ? 9.884 -3.232 3.135 1.00 95.19 169 GLU A O 1
ATOM 1353 N N . LYS A 1 170 ? 10.412 -1.144 2.545 1.00 91.94 170 LYS A N 1
ATOM 1354 C CA . LYS A 1 170 ? 11.313 -0.820 3.673 1.00 91.94 170 LYS A CA 1
ATOM 1355 C C . LYS A 1 170 ? 10.586 -0.695 5.021 1.00 91.94 170 LYS A C 1
ATOM 1357 O O . LYS A 1 170 ? 10.908 0.144 5.855 1.00 91.94 170 LYS A O 1
ATOM 1362 N N . SER A 1 171 ? 9.699 -1.638 5.310 1.00 77.31 171 SER A N 1
ATOM 1363 C CA . SER A 1 171 ? 8.903 -1.808 6.530 1.00 77.31 171 SER A CA 1
ATOM 1364 C C . SER A 1 171 ? 7.584 -1.043 6.555 1.00 77.31 171 SER A C 1
ATOM 1366 O O . SER A 1 171 ? 6.807 -1.277 7.476 1.00 77.31 171 SER A O 1
ATOM 1368 N N . HIS A 1 172 ? 7.273 -0.201 5.569 1.00 89.19 172 HIS A N 1
ATOM 1369 C CA . HIS A 1 172 ? 6.015 0.550 5.554 1.00 89.19 172 HIS A CA 1
ATOM 1370 C C . HIS A 1 172 ? 4.800 -0.363 5.350 1.00 89.19 172 HIS A C 1
ATOM 1372 O O . HIS A 1 172 ? 3.889 -0.348 6.178 1.00 89.19 172 HIS A O 1
ATOM 1378 N N . TYR A 1 173 ? 4.827 -1.252 4.354 1.00 94.19 173 TYR A N 1
ATOM 1379 C CA . TYR A 1 173 ? 3.747 -2.226 4.153 1.00 94.19 173 TYR A CA 1
ATOM 1380 C C . TYR A 1 173 ? 3.655 -3.259 5.288 1.00 94.19 173 TYR A C 1
ATOM 1382 O O . TYR A 1 173 ? 2.563 -3.593 5.744 1.00 94.19 173 TYR A O 1
ATOM 1390 N N . LYS A 1 174 ? 4.796 -3.734 5.806 1.00 93.69 174 LYS A N 1
ATOM 1391 C CA . LYS A 1 174 ? 4.808 -4.669 6.941 1.00 93.69 174 LYS A CA 1
ATOM 1392 C C . LYS A 1 174 ? 4.193 -4.040 8.195 1.00 93.69 174 LYS A C 1
ATOM 1394 O O . LYS A 1 174 ? 3.322 -4.646 8.809 1.00 93.69 174 LYS A O 1
ATOM 1399 N N . THR A 1 175 ? 4.603 -2.815 8.539 1.00 92.50 175 THR A N 1
ATOM 1400 C CA . THR A 1 175 ? 4.040 -2.058 9.673 1.00 92.50 175 THR A CA 1
ATOM 1401 C C . THR A 1 175 ? 2.543 -1.846 9.479 1.00 92.50 175 THR A C 1
ATOM 1403 O O . THR A 1 175 ? 1.767 -2.026 10.415 1.00 92.50 175 THR A O 1
ATOM 1406 N N . PHE A 1 176 ? 2.127 -1.517 8.254 1.00 93.62 176 PHE A N 1
ATOM 1407 C CA . PHE A 1 176 ? 0.721 -1.389 7.899 1.00 93.62 176 PHE A CA 1
ATOM 1408 C C . PHE A 1 176 ? -0.059 -2.693 8.143 1.00 93.62 176 PHE A C 1
ATOM 1410 O O . PHE A 1 176 ? -1.103 -2.659 8.793 1.00 93.62 176 PHE A O 1
ATOM 1417 N N . CYS A 1 177 ? 0.471 -3.850 7.738 1.00 93.88 177 CYS A N 1
ATOM 1418 C CA . CYS A 1 177 ? -0.145 -5.152 8.019 1.00 93.88 177 CYS A CA 1
ATOM 1419 C C . CYS A 1 177 ? -0.203 -5.462 9.526 1.00 93.88 177 CYS A C 1
ATOM 1421 O O . CYS A 1 177 ? -1.252 -5.869 10.034 1.00 93.88 177 CYS A O 1
ATOM 1423 N N . GLU A 1 178 ? 0.891 -5.216 10.258 1.00 91.94 178 GLU A N 1
ATOM 1424 C CA . GLU A 1 178 ? 1.006 -5.457 11.706 1.00 91.94 178 GLU A CA 1
ATOM 1425 C C . GLU A 1 178 ? -0.034 -4.673 12.526 1.00 91.94 178 GLU A C 1
ATOM 1427 O O . GLU A 1 178 ? -0.504 -5.173 13.551 1.00 91.94 178 GLU A O 1
ATOM 1432 N N . ARG A 1 179 ? -0.478 -3.496 12.060 1.00 90.25 179 ARG A N 1
ATOM 1433 C CA . ARG A 1 179 ? -1.570 -2.741 12.707 1.00 90.25 179 ARG A CA 1
ATOM 1434 C C . ARG A 1 179 ? -2.876 -3.529 12.764 1.00 90.25 179 ARG A C 1
ATOM 1436 O O . ARG A 1 179 ? -3.593 -3.436 13.754 1.00 90.25 179 ARG A O 1
ATOM 1443 N N . SER A 1 180 ? -3.160 -4.365 11.771 1.00 88.81 180 SER A N 1
ATOM 1444 C CA . SER A 1 180 ? -4.356 -5.229 11.783 1.00 88.81 180 SER A CA 1
ATOM 1445 C C . SER A 1 180 ? -4.271 -6.274 12.879 1.00 88.81 180 SER A C 1
ATOM 1447 O O . SER A 1 180 ? -5.260 -6.547 13.548 1.00 88.81 180 SER A O 1
ATOM 1449 N N . LEU A 1 181 ? -3.075 -6.816 13.124 1.00 86.50 181 LEU A N 1
ATOM 1450 C CA . LEU A 1 181 ? -2.859 -7.751 14.226 1.00 86.50 181 LEU A CA 1
ATOM 1451 C C . LEU A 1 181 ? -3.068 -7.065 15.581 1.00 86.50 181 LEU A C 1
ATOM 1453 O O . LEU A 1 181 ? -3.580 -7.691 16.506 1.00 86.50 181 LEU A O 1
ATOM 1457 N N . GLU A 1 182 ? -2.704 -5.786 15.719 1.00 87.69 182 GLU A N 1
ATOM 1458 C CA . GLU A 1 182 ? -3.006 -4.996 16.923 1.00 87.69 182 GLU A CA 1
ATOM 1459 C C . GLU A 1 182 ? -4.519 -4.796 17.108 1.00 87.69 182 GLU A C 1
ATOM 1461 O O . GLU A 1 182 ? -5.024 -4.958 18.221 1.00 87.69 182 GLU A O 1
ATOM 1466 N N . ILE A 1 183 ? -5.246 -4.515 16.019 1.00 85.12 183 ILE A N 1
ATOM 1467 C CA . ILE A 1 183 ? -6.711 -4.395 16.014 1.00 85.12 183 ILE A CA 1
ATOM 1468 C C . ILE A 1 183 ? -7.356 -5.723 16.441 1.00 85.12 183 ILE A C 1
ATOM 1470 O O . ILE A 1 183 ? -8.181 -5.730 17.357 1.00 85.12 183 ILE A O 1
ATOM 1474 N N . ILE A 1 184 ? -6.928 -6.851 15.861 1.00 83.38 184 ILE A N 1
ATOM 1475 C CA . ILE A 1 184 ? -7.425 -8.189 16.219 1.00 83.38 184 ILE A CA 1
ATOM 1476 C C . ILE A 1 184 ? -7.130 -8.496 17.688 1.00 83.38 184 ILE A C 1
ATOM 1478 O O . ILE A 1 184 ? -8.030 -8.915 18.400 1.00 83.38 184 ILE A O 1
ATOM 1482 N N . LYS A 1 185 ? -5.911 -8.243 18.184 1.00 82.38 185 LYS A N 1
ATOM 1483 C CA . LYS A 1 185 ? -5.538 -8.522 19.586 1.00 82.38 185 LYS A CA 1
ATOM 1484 C C . LYS A 1 185 ? -6.399 -7.780 20.611 1.00 82.38 185 LYS A C 1
ATOM 1486 O O . LYS A 1 185 ? -6.486 -8.226 21.752 1.00 82.38 185 LYS A O 1
ATOM 1491 N N . SER A 1 186 ? -7.015 -6.660 20.231 1.00 79.31 186 SER A N 1
ATOM 1492 C CA . SER A 1 186 ? -7.838 -5.852 21.137 1.00 79.31 186 SER A CA 1
ATOM 1493 C C . SER A 1 186 ? -9.191 -6.491 21.503 1.00 79.31 186 SER A C 1
ATOM 1495 O O . SER A 1 186 ? -9.795 -6.093 22.501 1.00 79.31 186 SER A O 1
ATOM 1497 N N . LYS A 1 187 ? -9.659 -7.511 20.763 1.00 68.81 187 LYS A N 1
ATOM 1498 C CA . LYS A 1 187 ? -10.880 -8.282 21.069 1.00 68.81 187 LYS A CA 1
ATOM 1499 C C . LYS A 1 187 ? -10.740 -9.763 20.668 1.00 68.81 187 LYS A C 1
ATOM 1501 O O . LYS A 1 187 ? -9.803 -10.166 20.002 1.00 68.81 187 LYS A O 1
ATOM 1506 N N . SER A 1 188 ? -11.665 -10.622 21.099 1.00 65.25 188 SER A N 1
ATOM 1507 C CA . SER A 1 188 ? -11.665 -12.045 20.720 1.00 65.25 188 SER A CA 1
ATOM 1508 C C . SER A 1 188 ? -11.726 -12.244 19.195 1.00 65.25 188 SER A C 1
ATOM 1510 O O . SER A 1 188 ? -12.480 -11.542 18.527 1.00 65.25 188 SER A O 1
ATOM 1512 N N . ALA A 1 189 ? -11.018 -13.252 18.670 1.00 60.09 189 ALA A N 1
ATOM 1513 C CA . ALA A 1 189 ? -10.773 -13.542 17.245 1.00 60.09 189 ALA A CA 1
ATOM 1514 C C . ALA A 1 189 ? -11.999 -13.675 16.302 1.00 60.09 189 ALA A C 1
ATOM 1516 O O . ALA A 1 189 ? -11.826 -13.867 15.104 1.00 60.09 189 ALA A O 1
ATOM 1517 N N . SER A 1 190 ? -13.240 -13.553 16.785 1.00 69.75 190 SER A N 1
ATOM 1518 C CA . SER A 1 190 ? -14.462 -13.732 15.980 1.00 69.75 190 SER A CA 1
ATOM 1519 C C . SER A 1 190 ? -14.831 -12.537 15.086 1.00 69.75 190 SER A C 1
ATOM 1521 O O . SER A 1 190 ? -15.950 -12.476 14.582 1.00 69.75 190 SER A O 1
ATOM 1523 N N . ILE A 1 191 ? -13.951 -11.545 14.948 1.00 74.12 191 ILE A N 1
ATOM 1524 C CA . ILE A 1 191 ? -14.255 -10.279 14.261 1.00 74.12 191 ILE A CA 1
ATOM 1525 C C . ILE A 1 191 ? -13.949 -10.363 12.767 1.00 74.12 191 ILE A C 1
ATOM 1527 O O . ILE A 1 191 ? -14.591 -9.685 11.968 1.00 74.12 191 ILE A O 1
ATOM 1531 N N . VAL A 1 192 ? -13.001 -11.207 12.369 1.00 79.06 192 VAL A N 1
ATOM 1532 C CA . VAL A 1 192 ? -12.502 -11.211 10.995 1.00 79.06 192 VAL A CA 1
ATOM 1533 C C . VAL A 1 192 ? -13.471 -11.943 10.072 1.00 79.06 192 VAL A C 1
ATOM 1535 O O . VAL A 1 192 ? -13.852 -13.086 10.323 1.00 79.06 192 VAL A O 1
ATOM 1538 N N . ASP A 1 193 ? -13.878 -11.279 8.991 1.00 86.31 193 ASP A N 1
ATOM 1539 C CA . ASP A 1 193 ? -14.605 -11.933 7.910 1.00 86.31 193 ASP A CA 1
ATOM 1540 C C . ASP A 1 193 ? -13.678 -12.918 7.183 1.00 86.31 193 ASP A C 1
ATOM 1542 O O . ASP A 1 193 ? -12.632 -12.525 6.663 1.00 86.31 193 ASP A O 1
ATOM 1546 N N . VAL A 1 194 ? -14.066 -14.195 7.139 1.00 88.44 194 VAL A N 1
ATOM 1547 C CA . VAL A 1 194 ? -13.274 -15.264 6.511 1.00 88.44 194 VAL A CA 1
ATOM 1548 C C . VAL A 1 194 ? -13.004 -14.969 5.034 1.00 88.44 194 VAL A C 1
ATOM 1550 O O . VAL A 1 194 ? -11.912 -15.272 4.546 1.00 88.44 194 VAL A O 1
ATOM 1553 N N . GLN A 1 195 ? -13.959 -14.364 4.326 1.00 92.56 195 GLN A N 1
ATOM 1554 C CA . GLN A 1 195 ? -13.799 -14.002 2.922 1.00 92.56 195 GLN A CA 1
ATOM 1555 C C . GLN A 1 195 ? -12.756 -12.892 2.765 1.00 92.56 195 GLN A C 1
ATOM 1557 O O . GLN A 1 195 ? -11.836 -13.040 1.964 1.00 92.56 195 GLN A O 1
ATOM 1562 N N . GLN A 1 196 ? -12.846 -11.826 3.566 1.00 92.25 196 GLN A N 1
ATOM 1563 C CA . GLN A 1 196 ? -11.903 -10.701 3.491 1.00 92.25 196 GLN A CA 1
ATOM 1564 C C . GLN A 1 196 ? -10.486 -11.103 3.899 1.00 92.25 196 GLN A C 1
ATOM 1566 O O . GLN A 1 196 ? -9.515 -10.695 3.263 1.00 92.25 196 GLN A O 1
ATOM 1571 N N . TRP A 1 197 ? -10.369 -11.942 4.930 1.00 92.31 197 TRP A N 1
ATOM 1572 C CA . TRP A 1 197 ? -9.094 -12.529 5.328 1.00 92.31 197 TRP A CA 1
ATOM 1573 C C . TRP A 1 197 ? -8.469 -13.346 4.200 1.00 92.31 197 TRP A C 1
ATOM 1575 O O . TRP A 1 197 ? -7.290 -13.189 3.896 1.00 92.31 197 TRP A O 1
ATOM 1585 N N . THR A 1 198 ? -9.272 -14.210 3.574 1.00 93.50 198 THR A N 1
ATOM 1586 C CA . THR A 1 198 ? -8.826 -15.073 2.477 1.00 93.50 198 THR A CA 1
ATOM 1587 C C . THR A 1 198 ? -8.358 -14.246 1.287 1.00 93.50 198 THR A C 1
ATOM 1589 O O . THR A 1 198 ? -7.277 -14.504 0.766 1.00 93.50 198 THR A O 1
ATOM 1592 N N . GLU A 1 199 ? -9.118 -13.220 0.902 1.00 95.62 199 GLU A N 1
ATOM 1593 C CA . GLU A 1 199 ? -8.748 -12.354 -0.216 1.00 95.62 199 GLU A CA 1
ATOM 1594 C C . GLU A 1 199 ? -7.441 -11.603 0.054 1.00 95.62 199 GLU A C 1
ATOM 1596 O O . GLU A 1 199 ? -6.528 -11.657 -0.769 1.00 95.62 199 GLU A O 1
ATOM 1601 N N . TRP A 1 200 ? -7.299 -10.982 1.231 1.00 95.94 200 TRP A N 1
ATOM 1602 C CA . TRP A 1 200 ? -6.043 -10.333 1.608 1.00 95.94 200 TRP A CA 1
ATOM 1603 C C . TRP A 1 200 ? -4.865 -11.310 1.600 1.00 95.94 200 TRP A C 1
ATOM 1605 O O . TRP A 1 200 ? -3.829 -11.015 1.003 1.00 95.94 200 TRP A O 1
ATOM 1615 N N . ARG A 1 201 ? -5.024 -12.478 2.231 1.00 95.50 201 ARG A N 1
ATOM 1616 C CA . ARG A 1 201 ? -3.989 -13.513 2.310 1.00 95.50 201 ARG A CA 1
ATOM 1617 C C . ARG A 1 201 ? -3.508 -13.921 0.919 1.00 95.50 201 ARG A C 1
ATOM 1619 O O . ARG A 1 201 ? -2.303 -14.018 0.681 1.00 95.50 201 ARG A O 1
ATOM 1626 N N . ASP A 1 202 ? -4.445 -14.171 0.013 1.00 97.25 202 ASP A N 1
ATOM 1627 C CA . ASP A 1 202 ? -4.143 -14.643 -1.333 1.00 97.25 202 ASP A CA 1
ATOM 1628 C C . ASP A 1 202 ? -3.450 -13.539 -2.151 1.00 97.25 202 ASP A C 1
ATOM 1630 O O . ASP A 1 202 ? -2.425 -13.804 -2.786 1.00 97.25 202 ASP A O 1
ATOM 1634 N N . SER A 1 203 ? -3.911 -12.284 -2.057 1.00 97.69 203 SER A N 1
ATOM 1635 C CA . SER A 1 203 ? -3.242 -11.137 -2.689 1.00 97.69 203 SER A CA 1
ATOM 1636 C C . SER A 1 203 ? -1.846 -10.873 -2.113 1.00 97.69 203 SER A C 1
ATOM 1638 O O . SER A 1 203 ? -0.907 -10.625 -2.868 1.00 97.69 203 SER A O 1
ATOM 1640 N N . HIS A 1 204 ? -1.678 -10.969 -0.793 1.00 97.38 204 HIS A N 1
ATOM 1641 C CA . HIS A 1 204 ? -0.393 -10.800 -0.115 1.00 97.38 204 HIS A CA 1
ATOM 1642 C C . HIS A 1 204 ? 0.628 -11.859 -0.551 1.00 97.38 204 HIS A C 1
ATOM 1644 O O . HIS A 1 204 ? 1.765 -11.541 -0.907 1.00 97.38 204 HIS A O 1
ATOM 1650 N N . ASN A 1 205 ? 0.214 -13.126 -0.582 1.00 97.31 205 ASN A N 1
ATOM 1651 C CA . ASN A 1 205 ? 1.076 -14.214 -1.030 1.00 97.31 205 ASN A CA 1
ATOM 1652 C C . ASN A 1 205 ? 1.450 -14.063 -2.514 1.00 97.31 205 ASN A C 1
ATOM 1654 O O . ASN A 1 205 ? 2.612 -14.274 -2.868 1.00 97.31 205 ASN A O 1
ATOM 1658 N N . ALA A 1 206 ? 0.503 -13.640 -3.360 1.00 97.94 206 ALA A N 1
ATOM 1659 C CA . ALA A 1 206 ? 0.755 -13.367 -4.774 1.00 97.94 206 ALA A CA 1
ATOM 1660 C C . ALA A 1 206 ? 1.740 -12.202 -4.985 1.00 97.94 206 ALA A C 1
ATOM 1662 O O . ALA A 1 206 ? 2.590 -12.280 -5.873 1.00 97.94 206 ALA A O 1
ATOM 1663 N N . LEU A 1 207 ? 1.665 -11.151 -4.159 1.00 98.06 207 LEU A N 1
ATOM 1664 C CA . LEU A 1 207 ? 2.642 -10.057 -4.136 1.00 98.06 207 LEU A CA 1
ATOM 1665 C C . LEU A 1 207 ? 4.052 -10.576 -3.827 1.00 98.06 207 LEU A C 1
ATOM 1667 O O . LEU A 1 207 ? 4.989 -10.270 -4.565 1.00 98.06 207 LEU A O 1
ATOM 1671 N N . ILE A 1 208 ? 4.206 -11.380 -2.769 1.00 97.19 208 ILE A N 1
ATOM 1672 C CA . ILE A 1 208 ? 5.512 -11.935 -2.383 1.00 97.19 208 ILE A CA 1
ATOM 1673 C C . ILE A 1 208 ? 6.111 -12.765 -3.524 1.00 97.19 208 ILE A C 1
ATOM 1675 O O . ILE A 1 208 ? 7.289 -12.602 -3.844 1.00 97.19 208 ILE A O 1
ATOM 1679 N N . ASP A 1 209 ? 5.306 -13.625 -4.151 1.00 97.25 209 ASP A N 1
ATOM 1680 C CA . ASP A 1 209 ? 5.762 -14.479 -5.250 1.00 97.25 209 ASP A CA 1
ATOM 1681 C C . ASP A 1 209 ? 6.191 -13.682 -6.479 1.00 97.25 209 ASP A C 1
ATOM 1683 O O . ASP A 1 209 ? 7.259 -13.934 -7.041 1.00 97.25 209 ASP A O 1
ATOM 1687 N N . ALA A 1 210 ? 5.391 -12.692 -6.873 1.00 98.06 210 ALA A N 1
ATOM 1688 C CA . ALA A 1 210 ? 5.689 -11.859 -8.031 1.00 98.06 210 ALA A CA 1
ATOM 1689 C C . ALA A 1 210 ? 6.900 -10.937 -7.810 1.00 98.06 210 ALA A C 1
ATOM 1691 O O . ALA A 1 210 ? 7.584 -10.579 -8.766 1.00 98.06 210 ALA A O 1
ATOM 1692 N N . TYR A 1 211 ? 7.200 -10.576 -6.559 1.00 97.75 211 TYR A N 1
ATOM 1693 C CA . TYR A 1 211 ? 8.339 -9.719 -6.232 1.00 97.75 211 TYR A CA 1
ATOM 1694 C C . TYR A 1 211 ? 9.692 -10.451 -6.268 1.00 97.75 211 TYR A C 1
ATOM 1696 O O . TYR A 1 211 ? 10.740 -9.830 -6.459 1.00 97.75 211 TYR A O 1
ATOM 1704 N N . GLU A 1 212 ? 9.700 -11.773 -6.091 1.00 96.94 212 GLU A N 1
ATOM 1705 C CA . GLU A 1 212 ? 10.930 -12.567 -6.040 1.00 96.94 212 GLU A CA 1
ATOM 1706 C C . GLU A 1 212 ? 11.822 -12.456 -7.297 1.00 96.94 212 GLU A C 1
ATOM 1708 O O . GLU A 1 212 ? 13.035 -12.292 -7.127 1.00 96.94 212 GLU A O 1
ATOM 1713 N N . PRO A 1 213 ? 11.303 -12.519 -8.541 1.00 97.75 213 PRO A N 1
ATOM 1714 C CA . PRO A 1 213 ? 12.120 -12.257 -9.727 1.00 97.75 213 PRO A CA 1
ATOM 1715 C C . PRO A 1 213 ? 12.606 -10.802 -9.798 1.00 97.75 213 PRO A C 1
ATOM 1717 O O . PRO A 1 213 ? 13.774 -10.578 -10.113 1.00 97.75 213 PRO A O 1
ATOM 1720 N N . ILE A 1 214 ? 11.768 -9.826 -9.428 1.00 97.69 214 ILE A N 1
ATOM 1721 C CA . ILE A 1 214 ? 12.096 -8.389 -9.495 1.00 97.69 214 ILE A CA 1
ATOM 1722 C C . ILE A 1 214 ? 13.301 -8.064 -8.618 1.00 97.69 214 ILE A C 1
ATOM 1724 O O . ILE A 1 214 ? 14.272 -7.470 -9.075 1.00 97.69 214 ILE A O 1
ATOM 1728 N N . LYS A 1 215 ? 13.313 -8.527 -7.365 1.00 96.56 215 LYS A N 1
ATOM 1729 C CA . LYS A 1 215 ? 14.441 -8.247 -6.463 1.00 96.56 215 LYS A CA 1
ATOM 1730 C C . LYS A 1 215 ? 15.745 -8.956 -6.864 1.00 96.56 215 LYS A C 1
ATOM 1732 O O . LYS A 1 215 ? 16.774 -8.738 -6.225 1.00 96.56 215 LYS A O 1
ATOM 1737 N N . ARG A 1 216 ? 15.728 -9.874 -7.834 1.00 97.31 216 ARG A N 1
ATOM 1738 C CA . ARG A 1 216 ? 16.926 -10.581 -8.329 1.00 97.31 216 ARG A CA 1
ATOM 1739 C C . ARG A 1 216 ? 17.458 -9.988 -9.627 1.00 97.31 216 ARG A C 1
ATOM 1741 O O . ARG A 1 216 ? 18.588 -10.296 -9.998 1.00 97.31 216 ARG A O 1
ATOM 1748 N N . ASP A 1 217 ? 16.666 -9.163 -10.295 1.00 97.81 217 ASP A N 1
ATOM 1749 C CA . ASP A 1 217 ? 17.003 -8.606 -11.590 1.00 97.81 217 ASP A CA 1
ATOM 1750 C C . ASP A 1 217 ? 17.735 -7.257 -11.429 1.00 97.81 217 ASP A C 1
ATOM 1752 O O . ASP A 1 217 ? 17.223 -6.334 -10.787 1.00 97.81 217 ASP A O 1
ATOM 1756 N N . PRO A 1 218 ? 18.961 -7.125 -11.975 1.00 97.50 218 PRO A N 1
ATOM 1757 C CA . PRO A 1 218 ? 19.775 -5.923 -11.821 1.00 97.50 218 PRO A CA 1
ATOM 1758 C C . PRO A 1 218 ? 19.177 -4.673 -12.477 1.00 97.50 218 PRO A C 1
ATOM 1760 O O . PRO A 1 218 ? 19.572 -3.565 -12.107 1.00 97.50 218 PRO A O 1
ATOM 1763 N N . ARG A 1 219 ? 18.223 -4.818 -13.405 1.00 97.81 219 ARG A N 1
ATOM 1764 C CA . ARG A 1 219 ? 17.558 -3.691 -14.078 1.00 97.81 219 ARG A CA 1
ATOM 1765 C C . ARG A 1 219 ? 16.754 -2.815 -13.117 1.00 97.81 219 ARG A C 1
ATOM 1767 O O . ARG A 1 219 ? 16.588 -1.630 -13.378 1.00 97.81 219 ARG A O 1
ATOM 1774 N N . PHE A 1 220 ? 16.311 -3.363 -11.983 1.00 97.44 220 PHE A N 1
ATOM 1775 C CA . PHE A 1 220 ? 15.501 -2.644 -10.992 1.00 97.44 220 PHE A CA 1
ATOM 1776 C C . PHE A 1 220 ? 16.322 -1.952 -9.888 1.00 97.44 220 PHE A C 1
ATOM 1778 O O . PHE A 1 220 ? 15.763 -1.516 -8.880 1.00 97.44 220 PHE A O 1
ATOM 1785 N N . GLY A 1 221 ? 17.648 -1.848 -10.048 1.00 96.31 221 GLY A N 1
ATOM 1786 C CA . GLY A 1 221 ? 18.510 -0.960 -9.260 1.00 96.31 221 GLY A CA 1
ATOM 1787 C C . GLY A 1 221 ? 18.328 -1.081 -7.742 1.00 96.31 221 GLY A C 1
ATOM 1788 O O . GLY A 1 221 ? 18.781 -2.048 -7.132 1.00 96.31 221 GLY A O 1
ATOM 1789 N N . LYS A 1 222 ? 17.658 -0.097 -7.122 1.00 95.81 222 LYS A N 1
ATOM 1790 C CA . LYS A 1 222 ? 17.422 -0.024 -5.663 1.00 95.81 222 LYS A CA 1
ATOM 1791 C C . LYS A 1 222 ? 16.680 -1.245 -5.097 1.00 95.81 222 LYS A C 1
ATOM 1793 O O . LYS A 1 222 ? 16.830 -1.544 -3.911 1.00 95.81 222 LYS A O 1
ATOM 1798 N N . LEU A 1 223 ? 15.922 -1.970 -5.925 1.00 96.12 223 LEU A N 1
ATOM 1799 C CA . LEU A 1 223 ? 15.216 -3.193 -5.527 1.00 96.12 223 LEU A CA 1
ATOM 1800 C C . LEU A 1 223 ? 16.111 -4.447 -5.541 1.00 96.12 223 LEU A C 1
ATOM 1802 O O . LEU A 1 223 ? 15.722 -5.474 -4.981 1.00 96.12 223 LEU A O 1
ATOM 1806 N N . LEU A 1 224 ? 17.313 -4.390 -6.134 1.00 96.62 224 LEU A N 1
ATOM 1807 C CA . LEU A 1 224 ? 18.203 -5.545 -6.292 1.00 96.62 224 LEU A CA 1
ATOM 1808 C C . LEU A 1 224 ? 18.735 -6.052 -4.944 1.00 96.62 224 LEU A C 1
ATOM 1810 O O . LEU A 1 224 ? 19.597 -5.445 -4.302 1.00 96.62 224 LEU A O 1
ATOM 1814 N N . ARG A 1 225 ? 18.235 -7.210 -4.512 1.00 94.50 225 ARG A N 1
ATOM 1815 C CA . ARG A 1 225 ? 18.527 -7.843 -3.220 1.00 94.50 225 ARG A CA 1
ATOM 1816 C C . ARG A 1 225 ? 18.473 -9.381 -3.309 1.00 94.50 225 ARG A C 1
ATOM 1818 O O . ARG A 1 225 ? 17.730 -10.010 -2.554 1.00 94.50 225 ARG A O 1
ATOM 1825 N N . PRO A 1 226 ? 19.299 -10.027 -4.151 1.00 92.94 226 PRO A N 1
ATOM 1826 C CA . PRO A 1 226 ? 19.136 -11.439 -4.516 1.00 92.94 226 PRO A CA 1
ATOM 1827 C C . PRO A 1 226 ? 19.261 -12.418 -3.341 1.00 92.94 226 PRO A C 1
ATOM 1829 O O . PRO A 1 226 ? 18.554 -13.418 -3.291 1.00 92.94 226 PRO A O 1
ATOM 1832 N N . ALA A 1 227 ? 20.134 -12.127 -2.373 1.00 93.62 227 ALA A N 1
ATOM 1833 C CA . ALA A 1 227 ? 20.393 -13.008 -1.233 1.00 93.62 227 ALA A CA 1
ATOM 1834 C C . ALA A 1 227 ? 19.507 -12.727 -0.005 1.00 93.62 227 ALA A C 1
ATOM 1836 O O . ALA A 1 227 ? 19.582 -13.459 0.981 1.00 93.62 227 ALA A O 1
ATOM 1837 N N . ARG A 1 228 ? 18.715 -11.645 -0.006 1.00 92.25 228 ARG A N 1
ATOM 1838 C CA . ARG A 1 228 ? 17.932 -11.235 1.171 1.00 92.25 228 ARG A CA 1
ATOM 1839 C C . ARG A 1 228 ? 16.461 -11.633 1.007 1.00 92.25 228 ARG A C 1
ATOM 1841 O O . ARG A 1 228 ? 15.921 -11.531 -0.097 1.00 92.25 228 ARG A O 1
ATOM 1848 N N . PRO A 1 229 ? 15.782 -12.047 2.091 1.00 90.81 229 PRO A N 1
ATOM 1849 C CA . PRO A 1 229 ? 14.341 -12.246 2.041 1.00 90.81 229 PRO A CA 1
ATOM 1850 C C . PRO A 1 229 ? 13.644 -10.922 1.712 1.00 90.81 229 PRO A C 1
ATOM 1852 O O . PRO A 1 229 ? 14.169 -9.836 2.000 1.00 90.81 229 PRO A O 1
ATOM 1855 N N . SER A 1 230 ? 12.475 -11.035 1.084 1.00 89.50 230 SER A N 1
ATOM 1856 C CA . SER A 1 230 ? 11.591 -9.890 0.883 1.00 89.50 230 SER A CA 1
ATOM 1857 C C . SER A 1 230 ? 11.218 -9.277 2.235 1.00 89.50 230 SER A C 1
ATOM 1859 O O . SER A 1 230 ? 11.108 -9.990 3.236 1.00 89.50 230 SER A O 1
ATOM 1861 N N . ARG A 1 231 ? 11.038 -7.954 2.279 1.00 94.19 231 ARG A N 1
ATOM 1862 C CA . ARG A 1 231 ? 10.535 -7.270 3.481 1.00 94.19 231 ARG A CA 1
ATOM 1863 C C . ARG A 1 231 ? 9.020 -7.033 3.463 1.00 94.19 231 ARG A C 1
ATOM 1865 O O . ARG A 1 231 ? 8.513 -6.428 4.403 1.00 94.19 231 ARG A O 1
ATOM 1872 N N . TRP A 1 232 ? 8.301 -7.534 2.455 1.00 94.81 232 TRP A N 1
ATOM 1873 C CA . TRP A 1 232 ? 6.835 -7.438 2.387 1.00 94.81 232 TRP A CA 1
ATOM 1874 C C . TRP A 1 232 ? 6.136 -8.185 3.529 1.00 94.81 232 TRP A C 1
ATOM 1876 O O . TRP A 1 232 ? 5.021 -7.836 3.898 1.00 94.81 232 TRP A O 1
ATOM 1886 N N . GLY A 1 233 ? 6.802 -9.175 4.120 1.00 92.31 233 GLY A N 1
ATOM 1887 C CA . GLY A 1 233 ? 6.239 -10.066 5.127 1.00 92.31 233 GLY A CA 1
ATOM 1888 C C . GLY A 1 233 ? 6.606 -11.511 4.821 1.00 92.31 233 GLY A C 1
ATOM 1889 O O . GLY A 1 233 ? 7.297 -11.799 3.842 1.00 92.31 233 GLY A O 1
ATOM 1890 N N . GLU A 1 234 ? 6.164 -12.417 5.683 1.00 93.50 234 GLU A N 1
ATOM 1891 C CA . GLU A 1 234 ? 6.217 -13.850 5.405 1.00 93.50 234 GLU A CA 1
ATOM 1892 C C . GLU A 1 234 ? 4.923 -14.279 4.724 1.00 93.50 234 GLU A C 1
ATOM 1894 O O . GLU A 1 234 ? 3.863 -13.709 4.980 1.00 93.50 234 GLU A O 1
ATOM 1899 N N . LYS A 1 235 ? 4.996 -15.318 3.888 1.00 94.50 235 LYS A N 1
ATOM 1900 C CA . LYS A 1 235 ? 3.785 -15.912 3.328 1.00 94.50 235 LYS A CA 1
ATOM 1901 C C . LYS A 1 235 ? 2.874 -16.407 4.441 1.00 94.50 235 LYS A C 1
ATOM 1903 O O . LYS A 1 235 ? 3.303 -17.129 5.341 1.00 94.50 235 LYS A O 1
ATOM 1908 N N . ILE A 1 236 ? 1.598 -16.087 4.316 1.00 93.56 236 ILE A N 1
ATOM 1909 C CA . ILE A 1 236 ? 0.584 -16.457 5.291 1.00 93.56 236 ILE A CA 1
ATOM 1910 C C . ILE A 1 236 ? 0.010 -17.818 4.904 1.00 93.56 236 ILE A C 1
ATOM 1912 O O . ILE A 1 236 ? -0.535 -17.999 3.810 1.00 93.56 236 ILE A O 1
ATOM 1916 N N . THR A 1 237 ? 0.149 -18.794 5.800 1.00 93.00 237 THR A N 1
ATOM 1917 C CA . THR A 1 237 ? -0.403 -20.141 5.603 1.00 93.00 237 THR A CA 1
ATOM 1918 C C . THR A 1 237 ? -1.870 -20.194 6.021 1.00 93.00 237 THR A C 1
ATOM 1920 O O . THR A 1 237 ? -2.320 -19.389 6.831 1.00 93.00 237 THR A O 1
ATOM 1923 N N . ALA A 1 238 ? -2.630 -21.170 5.517 1.00 80.62 238 ALA A N 1
ATOM 1924 C CA . ALA A 1 238 ? -4.050 -21.321 5.853 1.00 80.62 238 ALA A CA 1
ATOM 1925 C C . ALA A 1 238 ? -4.330 -21.516 7.360 1.00 80.62 238 ALA A C 1
ATOM 1927 O O . ALA A 1 238 ? -5.451 -21.283 7.797 1.00 80.62 238 ALA A O 1
ATOM 1928 N N . ASN A 1 239 ? -3.320 -21.918 8.139 1.00 77.31 239 ASN A N 1
ATOM 1929 C CA . ASN A 1 239 ? -3.433 -22.175 9.577 1.00 77.31 239 ASN A CA 1
ATOM 1930 C C . ASN A 1 239 ? -2.962 -20.998 10.448 1.00 77.31 239 ASN A C 1
ATOM 1932 O O . ASN A 1 239 ? -2.957 -21.120 11.671 1.00 77.31 239 ASN A O 1
ATOM 1936 N N . SER A 1 240 ? -2.520 -19.896 9.841 1.00 64.88 240 SER A N 1
ATOM 1937 C CA . SER A 1 240 ? -2.104 -18.690 10.555 1.00 64.88 240 SER A CA 1
ATOM 1938 C C . SER A 1 240 ? -3.336 -17.797 10.770 1.00 64.88 240 SER A C 1
ATOM 1940 O O . SER A 1 240 ? -3.918 -17.380 9.768 1.00 64.88 240 SER A O 1
ATOM 1942 N N . PRO A 1 241 ? -3.779 -17.556 12.020 1.00 54.72 241 PRO A N 1
ATOM 1943 C CA . PRO A 1 241 ? -4.824 -16.581 12.330 1.00 54.72 241 PRO A CA 1
ATOM 1944 C C . PRO A 1 241 ? -4.305 -15.137 12.332 1.00 54.72 241 PRO A C 1
ATOM 1946 O O . PRO A 1 241 ? -3.080 -14.936 12.520 1.00 54.72 241 PRO A O 1
#